Protein AF-A0A2V6WZY1-F1 (afdb_monomer)

Secondary structure (DSSP, 8-state):
---------------PPPTT---------------------------------------HHHHHHHHHHHT-SHHHHHHHHHHHHHHHHHHHHHSTTHHHHHHHHHHHHHHHHHHTS-EESSHHHHHHHHHHHHHHHHHHGGGS-TT--EE-SS-HHHHHHHTS-S-GGGSPP---SS----EE-THHHHHHHHHHHHHHHHHHHHHHHHHHH--PPPP---PPPTT---GGGGSPPPHHHHHHHHHHHHHHHHHHHHHHTT--HHHHH---TTSPPPHHHHHHHHHHHHHHHHTTTTTPPPSSHHHHHHHHHHHHHHHHHHHGGGTT-TTEEEE-TTS-EE-HHHHHHHHHHHHHHHHHHHH-

Solvent-accessible surface area (backbone atoms only — not comparable to full-atom values): 21207 Å² total; per-residue (Å²): 130,85,88,86,82,91,80,80,88,79,82,86,88,68,85,77,68,59,74,44,71,82,87,82,88,75,83,92,71,90,83,83,92,79,88,83,85,91,82,90,86,85,89,85,86,87,84,88,84,87,91,86,87,88,82,95,71,87,59,71,63,60,57,53,51,47,58,55,59,67,59,72,44,72,66,56,49,51,54,52,53,49,59,48,47,55,46,45,56,48,31,33,72,75,22,99,39,18,65,26,39,31,46,53,45,20,22,41,31,42,50,39,25,53,15,40,48,74,33,52,61,52,34,53,62,28,30,56,55,29,47,65,51,20,56,59,37,53,65,52,39,69,78,49,61,59,84,45,72,44,69,47,64,62,34,53,56,55,54,57,55,73,70,39,64,86,55,65,93,73,44,75,90,71,77,59,68,56,74,54,71,34,57,42,32,63,39,34,30,59,50,52,44,38,54,50,35,51,53,51,39,49,46,51,59,37,50,51,40,26,75,77,70,67,44,79,73,78,88,83,84,85,77,82,54,82,76,57,79,53,79,75,30,61,48,72,69,47,73,71,54,48,54,55,47,50,54,51,36,58,49,40,48,50,52,32,46,59,55,54,71,70,53,51,69,68,61,28,66,41,70,46,94,66,64,32,72,24,46,45,30,51,35,33,15,52,22,42,39,37,33,57,41,26,30,45,74,85,68,53,65,61,87,54,43,66,61,24,26,51,52,18,49,53,47,25,55,52,26,52,63,69,31,58,85,48,70,85,39,88,60,45,38,22,38,26,65,74,16,52,76,46,53,72,64,55,44,50,49,53,41,53,51,52,43,50,53,45,38,54,68,42,74,110

Structure (mmCIF, N/CA/C/O backbone):
data_AF-A0A2V6WZY1-F1
#
_entry.id   AF-A0A2V6WZY1-F1
#
loop_
_atom_site.group_PDB
_atom_site.id
_atom_site.type_symbol
_atom_site.label_atom_id
_atom_site.label_alt_id
_atom_site.label_comp_id
_atom_site.label_asym_id
_atom_site.label_entity_id
_atom_site.label_seq_id
_atom_site.pdbx_PDB_ins_code
_atom_site.Cartn_x
_atom_site.Cartn_y
_atom_site.Cartn_z
_atom_site.occupancy
_atom_site.B_iso_or_equiv
_atom_site.auth_seq_id
_atom_site.auth_comp_id
_atom_site.auth_asym_id
_atom_site.auth_atom_id
_atom_site.pdbx_PDB_model_num
ATOM 1 N N . MET A 1 1 ? 56.087 -12.551 12.173 1.00 29.19 1 MET A N 1
ATOM 2 C CA . MET A 1 1 ? 55.138 -12.937 11.103 1.00 29.19 1 MET A CA 1
ATOM 3 C C . MET A 1 1 ? 53.721 -12.865 11.667 1.00 29.19 1 MET A C 1
ATOM 5 O O . MET A 1 1 ? 53.584 -13.125 12.852 1.00 29.19 1 MET A O 1
ATOM 9 N N . SER A 1 2 ? 52.752 -12.408 10.860 1.00 27.30 2 SER A N 1
ATOM 10 C CA . SER A 1 2 ? 51.278 -12.345 11.055 1.00 27.30 2 SER A CA 1
ATOM 11 C C . SER A 1 2 ? 50.744 -12.436 12.501 1.00 27.30 2 SER A C 1
ATOM 13 O O . SER A 1 2 ? 50.722 -13.514 13.076 1.00 27.30 2 SER A O 1
ATOM 15 N N . ARG A 1 3 ? 50.357 -11.353 13.197 1.00 22.73 3 ARG A N 1
ATOM 16 C CA . ARG A 1 3 ? 49.236 -10.409 12.940 1.00 22.73 3 ARG A CA 1
ATOM 17 C C . ARG A 1 3 ? 47.893 -11.092 12.639 1.00 22.73 3 ARG A C 1
ATOM 19 O O . ARG A 1 3 ? 47.626 -11.437 11.496 1.00 22.73 3 ARG A O 1
ATOM 26 N N . CYS A 1 4 ? 47.028 -11.139 13.652 1.00 22.47 4 CYS A N 1
ATOM 27 C CA . CYS A 1 4 ? 45.575 -11.201 13.507 1.00 22.47 4 CYS A CA 1
ATOM 28 C C . CYS A 1 4 ? 45.020 -9.884 14.075 1.00 22.47 4 CYS A C 1
ATOM 30 O O . CYS A 1 4 ? 45.394 -9.504 15.184 1.00 22.47 4 CYS A O 1
ATOM 32 N N . GLY A 1 5 ? 44.224 -9.145 13.302 1.00 21.39 5 GLY A N 1
ATOM 33 C CA . GLY A 1 5 ? 43.735 -7.816 13.681 1.00 21.39 5 GLY A CA 1
ATOM 34 C C . GLY A 1 5 ? 42.215 -7.768 13.679 1.00 21.39 5 GLY A C 1
ATOM 35 O O . GLY A 1 5 ? 41.605 -8.011 12.643 1.00 21.39 5 GLY A O 1
ATOM 36 N N . CYS A 1 6 ? 41.617 -7.427 14.819 1.00 20.83 6 CYS A N 1
ATOM 37 C CA . CYS A 1 6 ? 40.183 -7.180 14.919 1.00 20.83 6 CYS A CA 1
ATOM 38 C C . CYS A 1 6 ? 39.894 -5.691 14.690 1.00 20.83 6 CYS A C 1
ATOM 40 O O . CYS A 1 6 ? 40.289 -4.838 15.482 1.00 20.83 6 CYS A O 1
ATOM 42 N N . ILE A 1 7 ? 39.178 -5.412 13.606 1.00 22.61 7 ILE A N 1
ATOM 43 C CA . ILE A 1 7 ? 38.466 -4.165 13.302 1.00 22.61 7 ILE A CA 1
ATOM 44 C C . ILE A 1 7 ? 36.985 -4.597 13.307 1.00 22.61 7 ILE A C 1
ATOM 46 O O . ILE A 1 7 ? 36.684 -5.660 12.777 1.00 22.61 7 ILE A O 1
ATOM 50 N N . GLY A 1 8 ? 36.009 -3.934 13.923 1.00 19.59 8 GLY A N 1
ATOM 51 C CA . GLY A 1 8 ? 35.921 -2.548 14.370 1.00 19.59 8 GLY A CA 1
ATOM 52 C C . GLY A 1 8 ? 34.727 -1.903 13.657 1.00 19.59 8 GLY A C 1
ATOM 53 O O . GLY A 1 8 ? 34.760 -1.810 12.435 1.00 19.59 8 GLY A O 1
ATOM 54 N N . SER A 1 9 ? 33.719 -1.444 14.417 1.00 21.39 9 SER A N 1
ATOM 55 C CA . SER A 1 9 ? 32.509 -0.729 13.935 1.00 21.39 9 SER A CA 1
ATOM 56 C C . SER A 1 9 ? 31.468 -1.589 13.176 1.00 21.39 9 SER A C 1
ATOM 58 O O . SER A 1 9 ? 31.828 -2.490 12.434 1.00 21.39 9 SER A O 1
ATOM 60 N N . ALA A 1 10 ? 30.149 -1.369 13.283 1.00 21.69 10 ALA A N 1
ATOM 61 C CA . ALA A 1 10 ? 29.362 -0.549 14.217 1.00 21.69 10 ALA A CA 1
ATOM 62 C C . ALA A 1 10 ? 27.925 -1.110 14.343 1.00 21.69 10 ALA A C 1
ATOM 64 O O . ALA A 1 10 ? 27.403 -1.705 13.401 1.00 21.69 10 ALA A O 1
ATOM 65 N N . CYS A 1 11 ? 27.263 -0.883 15.482 1.00 21.19 11 CYS A N 1
ATOM 66 C CA . CYS A 1 11 ? 25.842 -1.202 15.655 1.00 21.19 11 CYS A CA 1
ATOM 67 C C . CYS A 1 11 ? 24.952 -0.220 14.867 1.00 21.19 11 CYS A C 1
ATOM 69 O O . CYS A 1 11 ? 25.184 0.988 14.953 1.00 21.19 11 CYS A O 1
ATOM 71 N N . PRO A 1 12 ? 23.876 -0.674 14.196 1.00 24.72 12 PRO A N 1
ATOM 72 C CA . PRO A 1 12 ? 22.867 0.219 13.642 1.00 24.72 12 PRO A CA 1
ATOM 73 C C . PRO A 1 12 ? 21.899 0.674 14.746 1.00 24.72 12 PRO A C 1
ATOM 75 O O . PRO A 1 12 ? 20.774 0.188 14.854 1.00 24.72 12 PRO A O 1
ATOM 78 N N . SER A 1 13 ? 22.318 1.643 15.564 1.00 26.78 13 SER A N 1
ATOM 79 C CA . SER A 1 13 ? 21.403 2.417 16.411 1.00 26.78 13 SER A CA 1
ATOM 80 C C . SER A 1 13 ? 20.608 3.399 15.540 1.00 26.78 13 SER A C 1
ATOM 82 O O . SER A 1 13 ? 20.908 4.592 15.488 1.00 26.78 13 SER A O 1
ATOM 84 N N . GLY A 1 14 ? 19.632 2.877 14.798 1.00 23.98 14 GLY A N 1
ATOM 85 C CA . GLY A 1 14 ? 18.715 3.657 13.972 1.00 23.98 14 GLY A CA 1
ATOM 86 C C . GLY A 1 14 ? 17.351 3.763 14.639 1.00 23.98 14 GLY A C 1
ATOM 87 O O . GLY A 1 14 ? 16.580 2.805 14.613 1.00 23.98 14 GLY A O 1
ATOM 88 N N . SER A 1 15 ? 17.038 4.928 15.204 1.00 26.89 15 SER A N 1
ATOM 89 C CA . SER A 1 15 ? 15.675 5.270 15.607 1.00 26.89 15 SER A CA 1
ATOM 90 C C . SER A 1 15 ? 14.755 5.188 14.386 1.00 26.89 15 SER A C 1
ATOM 92 O O . SER A 1 15 ? 14.890 5.956 13.432 1.00 26.89 15 SER A O 1
ATOM 94 N N . ARG A 1 16 ? 13.830 4.222 14.402 1.00 37.34 16 ARG A N 1
ATOM 95 C CA . ARG A 1 16 ? 12.805 4.072 13.365 1.00 37.34 16 ARG A CA 1
ATOM 96 C C . ARG A 1 16 ? 11.862 5.277 13.454 1.00 37.34 16 ARG A C 1
ATOM 98 O O . ARG A 1 16 ? 11.320 5.510 14.534 1.00 37.34 16 ARG A O 1
ATOM 105 N N . PRO A 1 17 ? 11.664 6.054 12.378 1.00 31.73 17 PRO A N 1
ATOM 106 C CA . PRO A 1 17 ? 10.710 7.147 12.417 1.00 31.73 17 PRO A CA 1
ATOM 107 C C . PRO A 1 17 ? 9.286 6.595 12.515 1.00 31.73 17 PRO A C 1
ATOM 109 O O . PRO A 1 17 ? 8.920 5.702 11.752 1.00 31.73 17 PRO A O 1
ATOM 112 N N . TRP A 1 18 ? 8.452 7.225 13.343 1.00 42.69 18 TRP A N 1
ATOM 113 C CA . TRP A 1 18 ? 7.091 7.493 12.881 1.00 42.69 18 TRP A CA 1
ATOM 114 C C . TRP A 1 18 ? 7.196 8.297 11.582 1.00 42.69 18 TRP A C 1
ATOM 116 O O . TRP A 1 18 ? 8.121 9.099 11.430 1.00 42.69 18 TRP A O 1
ATOM 126 N N . CYS A 1 19 ? 6.256 8.123 10.658 1.00 35.94 19 CYS A N 1
ATOM 127 C CA . CYS A 1 19 ? 6.044 9.108 9.600 1.00 35.94 19 CYS A CA 1
ATOM 128 C C . CYS A 1 19 ? 5.249 10.280 10.219 1.00 35.94 19 CYS A C 1
ATOM 130 O O . CYS A 1 19 ? 4.029 10.200 10.274 1.00 35.94 19 CYS A O 1
ATOM 132 N N . SER A 1 20 ? 5.834 11.350 10.767 1.00 29.17 20 SER A N 1
ATOM 133 C CA . SER A 1 20 ? 7.231 11.818 10.798 1.00 29.17 20 SER A CA 1
ATOM 134 C C . SER A 1 20 ? 7.727 12.080 12.229 1.00 29.17 20 SER A C 1
ATOM 136 O O . SER A 1 20 ? 6.945 12.540 13.049 1.00 29.17 20 SER A O 1
ATOM 138 N N . PHE A 1 21 ? 9.033 11.960 12.511 1.00 28.34 21 PHE A N 1
ATOM 139 C CA . PHE A 1 21 ? 9.620 12.612 13.695 1.00 28.34 21 PHE A CA 1
ATOM 140 C C . PHE A 1 21 ? 10.963 13.291 13.393 1.00 28.34 21 PHE A C 1
ATOM 142 O O . PHE A 1 21 ? 11.942 12.648 13.008 1.00 28.34 21 PHE A O 1
ATOM 149 N N . ARG A 1 22 ? 11.027 14.611 13.610 1.00 26.27 22 ARG A N 1
ATOM 150 C CA . ARG A 1 22 ? 12.275 15.380 13.738 1.00 26.27 22 ARG A CA 1
ATOM 151 C C . ARG A 1 22 ? 12.343 15.929 15.157 1.00 26.27 22 ARG A C 1
ATOM 153 O O . ARG A 1 22 ? 11.555 16.805 15.494 1.00 26.27 22 ARG A O 1
ATOM 160 N N . SER A 1 23 ? 13.335 15.513 15.945 1.00 25.09 23 SER A N 1
ATOM 161 C CA . SER A 1 23 ? 13.726 16.300 17.115 1.00 25.09 23 SER A CA 1
ATOM 162 C C . SER A 1 23 ? 14.763 17.348 16.701 1.00 25.09 23 SER A C 1
ATOM 164 O O . SER A 1 23 ? 15.794 17.042 16.099 1.00 25.09 23 SER A O 1
ATOM 166 N N . SER A 1 24 ? 14.485 18.612 17.006 1.00 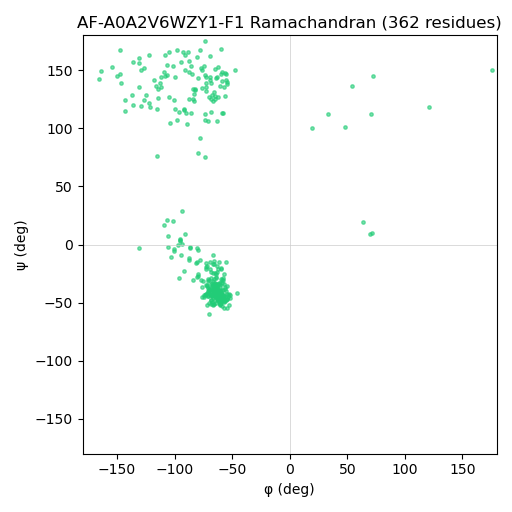27.64 24 SER A N 1
ATOM 167 C CA . SER A 1 24 ? 15.491 19.672 17.054 1.00 27.64 24 SER A CA 1
ATOM 168 C C . SER A 1 24 ? 15.900 19.839 18.513 1.00 27.64 24 SER A C 1
ATOM 170 O O . SER A 1 24 ? 15.107 20.295 19.334 1.00 27.64 24 SER A O 1
ATOM 172 N N . GLY A 1 25 ? 17.107 19.389 18.851 1.00 23.44 25 GLY A N 1
ATOM 173 C CA . GLY A 1 25 ? 17.531 19.258 20.242 1.00 23.44 25 GLY A CA 1
ATOM 174 C C . GLY A 1 25 ? 17.738 20.591 20.962 1.00 23.44 25 GLY A C 1
ATOM 175 O O . GLY A 1 25 ? 18.337 21.523 20.423 1.00 23.44 25 GLY A O 1
ATOM 176 N N . HIS A 1 26 ? 17.342 20.635 22.232 1.00 24.84 26 HIS A N 1
ATOM 177 C CA . HIS A 1 26 ? 17.866 21.576 23.218 1.00 24.84 26 HIS A CA 1
ATOM 178 C C . HIS A 1 26 ? 18.391 20.794 24.423 1.00 24.84 26 HIS A C 1
ATOM 180 O O . HIS A 1 26 ? 17.716 19.922 24.965 1.00 24.84 26 HIS A O 1
ATOM 186 N N . HIS A 1 27 ? 19.633 21.082 24.814 1.00 26.12 27 HIS A N 1
ATOM 187 C CA . HIS A 1 27 ? 20.273 20.427 25.949 1.00 26.12 27 HIS A CA 1
ATOM 188 C C . HIS A 1 27 ? 19.571 20.791 27.258 1.00 26.12 27 HIS A C 1
ATOM 190 O O . HIS A 1 27 ? 19.436 21.970 27.586 1.00 26.12 27 HIS A O 1
ATOM 196 N N . HIS A 1 28 ? 19.249 19.781 28.067 1.00 22.56 28 HIS A N 1
ATOM 197 C CA . HIS A 1 28 ? 18.947 19.993 29.476 1.00 22.56 28 HIS A CA 1
ATOM 198 C C . HIS A 1 28 ? 20.148 20.648 30.178 1.00 22.56 28 HIS A C 1
ATOM 200 O O . HIS A 1 28 ? 21.189 20.022 30.382 1.00 22.56 28 HIS A O 1
ATOM 206 N N . ARG A 1 29 ? 19.976 21.895 30.618 1.00 25.25 29 ARG A N 1
ATOM 207 C CA . ARG A 1 29 ? 20.628 22.406 31.829 1.00 25.25 29 ARG A CA 1
ATOM 208 C C . ARG A 1 29 ? 19.540 22.629 32.871 1.00 25.25 29 ARG A C 1
ATOM 210 O O . ARG A 1 29 ? 18.454 23.091 32.536 1.00 25.25 29 ARG A O 1
ATOM 217 N N . GLY A 1 30 ? 19.818 22.207 34.102 1.00 23.44 30 GLY A N 1
ATOM 218 C CA . GLY A 1 30 ? 18.819 22.140 35.164 1.00 23.44 30 GLY A CA 1
ATOM 219 C C . GLY A 1 30 ? 18.238 23.503 35.531 1.00 23.44 30 GLY A C 1
ATOM 220 O O . GLY A 1 30 ? 18.906 24.531 35.410 1.00 23.44 30 GLY A O 1
ATOM 221 N N . TRP A 1 31 ? 17.001 23.487 36.023 1.00 20.55 31 TRP A N 1
ATOM 222 C CA . TRP A 1 31 ? 16.327 24.666 36.547 1.00 20.55 31 TRP A CA 1
ATOM 223 C C . TRP A 1 31 ? 15.761 24.360 37.933 1.00 20.55 31 TRP A C 1
ATOM 225 O O . TRP A 1 31 ? 14.924 23.474 38.092 1.00 20.55 31 TRP A O 1
ATOM 235 N N . THR A 1 32 ? 16.231 25.099 38.932 1.00 23.41 32 THR A N 1
ATOM 236 C CA . THR A 1 32 ? 15.562 25.267 40.226 1.00 23.41 32 THR A CA 1
ATOM 237 C C . THR A 1 32 ? 15.026 26.701 40.306 1.00 23.41 32 THR A C 1
ATOM 239 O O . THR A 1 32 ? 15.572 27.598 39.659 1.00 23.41 32 THR A O 1
ATOM 242 N N . PRO A 1 33 ? 13.907 26.934 41.011 1.00 29.64 33 PRO A N 1
ATOM 243 C CA . PRO A 1 33 ? 13.048 28.073 40.713 1.00 29.64 33 PRO A CA 1
ATOM 244 C C . PRO A 1 33 ? 13.455 29.352 41.449 1.00 29.64 33 PRO A C 1
ATOM 246 O O . PRO A 1 33 ? 13.848 29.322 42.617 1.00 29.64 33 PRO A O 1
ATOM 249 N N . ARG A 1 34 ? 13.210 30.504 40.815 1.00 23.94 34 ARG A N 1
ATOM 250 C CA . ARG A 1 34 ? 12.984 31.761 41.538 1.00 23.94 34 ARG A CA 1
ATOM 251 C C . ARG A 1 34 ? 11.989 32.652 40.798 1.00 23.94 34 ARG A C 1
ATOM 253 O O . ARG A 1 34 ? 12.005 32.726 39.574 1.00 23.94 34 ARG A O 1
ATOM 260 N N . ALA A 1 35 ? 11.105 33.287 41.559 1.00 25.16 35 ALA A N 1
ATOM 261 C CA . ALA A 1 35 ? 10.119 34.235 41.053 1.00 25.16 35 ALA A CA 1
ATOM 262 C C . ALA A 1 35 ? 10.771 35.583 40.695 1.00 25.16 35 ALA A C 1
ATOM 264 O O . ALA A 1 35 ? 11.759 35.946 41.328 1.00 25.16 35 ALA A O 1
ATOM 265 N N . GLU A 1 36 ? 10.184 36.340 39.757 1.00 24.80 36 GLU A N 1
ATOM 266 C CA . GLU A 1 36 ? 9.499 37.611 40.080 1.00 24.80 36 GLU A CA 1
ATOM 267 C C . GLU A 1 36 ? 8.978 38.403 38.862 1.00 24.80 36 GLU A C 1
ATOM 269 O O . GLU A 1 36 ? 9.588 38.469 37.800 1.00 24.80 36 GLU A O 1
ATOM 274 N N . SER A 1 37 ? 7.894 39.142 39.122 1.00 25.70 37 SER A N 1
ATOM 275 C CA . SER A 1 37 ? 7.430 40.354 38.426 1.00 25.70 37 SER A CA 1
ATOM 276 C C . SER A 1 37 ? 6.851 40.253 36.999 1.00 25.70 37 SER A C 1
ATOM 278 O O . SER A 1 37 ? 7.527 40.072 35.992 1.00 25.70 37 SER A O 1
ATOM 280 N N . ILE A 1 38 ? 5.549 40.536 36.924 1.00 26.31 38 ILE A N 1
ATOM 281 C CA . ILE A 1 38 ? 4.820 40.906 35.707 1.00 26.31 38 ILE A CA 1
ATOM 282 C C . ILE A 1 38 ? 5.027 42.407 35.449 1.00 26.31 38 ILE A C 1
ATOM 284 O O . ILE A 1 38 ? 4.787 43.217 36.346 1.00 26.31 38 ILE A O 1
ATOM 288 N N . ARG A 1 39 ? 5.362 42.806 34.213 1.00 27.55 39 ARG A N 1
ATOM 289 C CA . ARG A 1 39 ? 5.100 44.170 33.710 1.00 27.55 39 ARG A CA 1
ATOM 290 C C . ARG A 1 39 ? 4.565 44.143 32.279 1.00 27.55 39 ARG A C 1
ATOM 292 O O . ARG A 1 39 ? 5.141 43.526 31.392 1.00 27.55 39 ARG A O 1
ATOM 299 N N . GLN A 1 40 ? 3.449 44.838 32.088 1.00 27.92 40 GLN A N 1
ATOM 300 C CA . GLN A 1 40 ? 2.708 44.972 30.832 1.00 27.92 40 GLN A CA 1
ATOM 301 C C . GLN A 1 40 ? 3.392 45.960 29.872 1.00 27.92 40 GLN A C 1
ATOM 303 O O . GLN A 1 40 ? 3.953 46.954 30.335 1.00 27.92 40 GLN A O 1
ATOM 308 N N . ARG A 1 41 ? 3.224 45.780 28.552 1.00 27.77 41 ARG A N 1
ATOM 309 C CA . ARG A 1 41 ? 3.242 46.869 27.549 1.00 27.77 41 ARG A CA 1
ATOM 310 C C . ARG A 1 41 ? 2.288 46.563 26.384 1.00 27.77 41 ARG A C 1
ATOM 312 O O . ARG A 1 41 ? 2.072 45.407 26.044 1.00 27.77 41 ARG A O 1
ATOM 319 N N . ALA A 1 42 ? 1.701 47.623 25.830 1.00 27.97 42 ALA A N 1
ATOM 320 C CA . ALA A 1 42 ? 0.617 47.611 24.840 1.00 27.97 42 ALA A CA 1
ATOM 321 C C . ALA A 1 42 ? 1.136 47.777 23.382 1.00 27.97 42 ALA A C 1
ATOM 323 O O . ALA A 1 42 ? 2.305 48.131 23.206 1.00 27.97 42 ALA A O 1
ATOM 324 N N . PRO A 1 43 ? 0.313 47.527 22.338 1.00 28.53 43 PRO A N 1
ATOM 325 C CA . PRO A 1 43 ? 0.782 47.403 20.953 1.00 28.53 43 PRO A CA 1
ATOM 326 C C . PRO A 1 43 ? 0.852 48.734 20.181 1.00 28.53 43 PRO A C 1
ATOM 328 O O . PRO A 1 43 ? 0.145 49.694 20.489 1.00 28.53 43 PRO A O 1
ATOM 331 N N . ALA A 1 44 ? 1.665 48.762 19.119 1.00 27.52 44 ALA A N 1
ATOM 332 C CA . ALA A 1 44 ? 1.798 49.892 18.196 1.00 27.52 44 ALA A CA 1
ATOM 333 C C . ALA A 1 44 ? 1.125 49.617 16.834 1.00 27.52 44 ALA A C 1
ATOM 335 O O . ALA A 1 44 ? 1.110 48.490 16.345 1.00 27.52 44 ALA A O 1
ATOM 336 N N . ARG A 1 45 ? 0.563 50.671 16.228 1.00 26.66 45 ARG A N 1
ATOM 337 C CA . ARG A 1 45 ? -0.176 50.641 14.951 1.00 26.66 45 ARG A CA 1
ATOM 338 C C . ARG A 1 45 ? 0.751 50.528 13.734 1.00 26.66 45 ARG A C 1
ATOM 340 O O . ARG A 1 45 ? 1.813 51.142 13.720 1.00 26.66 45 ARG A O 1
ATOM 347 N N . VAL A 1 46 ? 0.263 49.897 12.666 1.00 26.50 46 VAL A N 1
ATOM 348 C CA . VAL A 1 46 ? 0.846 49.966 11.312 1.00 26.50 46 VAL A CA 1
ATOM 349 C C . VAL A 1 46 ? 0.065 50.981 10.459 1.00 26.50 46 VAL A C 1
ATOM 351 O O . VAL A 1 46 ? -1.150 51.116 10.607 1.00 26.50 46 VAL A O 1
ATOM 354 N N . ARG A 1 47 ? 0.763 51.711 9.579 1.00 25.62 47 ARG A N 1
ATOM 355 C CA . ARG A 1 47 ? 0.205 52.592 8.533 1.00 25.62 47 ARG A CA 1
ATOM 356 C C . ARG A 1 47 ? 0.639 52.081 7.154 1.00 25.62 47 ARG A C 1
ATOM 358 O O . ARG A 1 47 ? 1.798 51.713 6.997 1.00 25.62 47 ARG A O 1
ATOM 365 N N . SER A 1 48 ? -0.251 52.144 6.165 1.00 26.58 48 SER A N 1
ATOM 366 C CA . SER A 1 48 ? 0.064 51.955 4.734 1.00 26.58 48 SER A CA 1
ATOM 367 C C . SER A 1 48 ? 0.410 53.286 4.047 1.00 26.58 48 SER A C 1
ATOM 369 O O . SER A 1 48 ? 0.047 54.346 4.568 1.00 26.58 48 SER A O 1
ATOM 371 N N . PRO A 1 49 ? 1.046 53.240 2.859 1.00 31.03 49 PRO A N 1
ATOM 372 C CA . PRO A 1 49 ? 0.539 54.038 1.731 1.00 31.03 49 PRO A CA 1
ATOM 373 C C . PRO A 1 49 ? 0.651 53.381 0.327 1.00 31.03 49 PRO A C 1
ATOM 375 O O . PRO A 1 49 ? 1.726 53.013 -0.124 1.00 31.03 49 PRO A O 1
ATOM 378 N N . VAL A 1 50 ? -0.499 53.283 -0.353 1.00 27.33 50 VAL A N 1
ATOM 379 C CA . VAL A 1 50 ? -0.838 53.760 -1.725 1.00 27.33 50 VAL A CA 1
ATOM 380 C C . VAL A 1 50 ? 0.224 53.791 -2.867 1.00 27.33 50 VAL A C 1
ATOM 382 O O . VAL A 1 50 ? 1.071 54.674 -2.901 1.00 27.33 50 VAL A O 1
ATOM 385 N N . TYR A 1 51 ? -0.008 52.912 -3.864 1.00 28.52 51 TYR A N 1
ATOM 386 C CA . TYR A 1 51 ? 0.027 53.028 -5.354 1.00 28.52 51 TYR A CA 1
ATOM 387 C C . TYR A 1 51 ? 1.226 53.557 -6.193 1.00 28.52 51 TYR A C 1
ATOM 389 O O . TYR A 1 51 ? 1.740 54.653 -5.993 1.00 28.52 51 TYR A O 1
ATOM 397 N N . GLY A 1 52 ? 1.494 52.825 -7.294 1.00 22.80 52 GLY A N 1
ATOM 398 C CA . GLY A 1 52 ? 2.256 53.213 -8.500 1.00 22.80 52 GLY A CA 1
ATOM 399 C C . GLY A 1 52 ? 1.992 52.236 -9.674 1.00 22.80 52 GLY A C 1
ATOM 400 O O . GLY A 1 52 ? 1.672 51.078 -9.426 1.00 22.80 52 GLY A O 1
ATOM 401 N N . VAL A 1 53 ? 2.046 52.704 -10.932 1.00 27.33 53 VAL A N 1
ATOM 402 C CA . VAL A 1 53 ? 1.421 52.090 -12.143 1.00 27.33 53 VAL A CA 1
ATOM 403 C C . VAL A 1 53 ? 2.277 52.431 -13.393 1.00 27.33 53 VAL A C 1
ATOM 405 O O . VAL A 1 53 ? 2.816 53.534 -13.413 1.00 27.33 53 VAL A O 1
ATOM 408 N N . CYS A 1 54 ? 2.482 51.625 -14.457 1.00 24.59 54 CYS A N 1
ATOM 409 C CA . CYS A 1 54 ? 2.003 50.284 -14.877 1.00 24.59 54 CYS A CA 1
ATOM 410 C C . CYS A 1 54 ? 3.093 49.521 -15.685 1.00 24.59 54 CYS A C 1
ATOM 412 O O . CYS A 1 54 ? 4.016 50.174 -16.170 1.00 24.59 54 CYS A O 1
ATOM 414 N N . ALA A 1 55 ? 2.933 48.207 -15.932 1.00 24.67 55 ALA A N 1
ATOM 415 C CA . ALA A 1 55 ? 3.547 47.473 -17.062 1.00 24.67 55 ALA A CA 1
ATOM 416 C C . ALA A 1 55 ? 2.900 46.083 -17.281 1.00 24.67 55 ALA A C 1
ATOM 418 O O . ALA A 1 55 ? 2.588 45.393 -16.310 1.00 24.67 55 ALA A O 1
ATOM 419 N N . ASP A 1 56 ? 2.740 45.670 -18.542 1.00 36.22 56 ASP A N 1
ATOM 420 C CA . ASP A 1 56 ? 2.069 44.426 -18.944 1.00 36.22 56 ASP A CA 1
ATOM 421 C C . ASP A 1 56 ? 2.753 43.155 -18.421 1.00 36.22 56 ASP A C 1
ATOM 423 O O . ASP A 1 56 ? 3.928 42.911 -18.690 1.00 36.22 56 ASP A O 1
ATOM 427 N N . ASN A 1 57 ? 1.984 42.296 -17.750 1.00 30.36 57 ASN A N 1
ATOM 428 C CA . ASN A 1 57 ? 2.292 40.878 -17.575 1.00 30.36 57 ASN A CA 1
ATOM 429 C C . ASN A 1 57 ? 0.974 40.099 -17.651 1.00 30.36 57 ASN A C 1
ATOM 431 O O . ASN A 1 57 ? 0.120 40.259 -16.781 1.00 30.36 57 ASN A O 1
ATOM 435 N N . ALA A 1 58 ? 0.806 39.257 -18.674 1.00 34.22 58 ALA A N 1
ATOM 436 C CA . ALA A 1 58 ? -0.212 38.210 -18.626 1.00 34.22 58 ALA A CA 1
ATOM 437 C C . ALA A 1 58 ? 0.174 37.238 -17.501 1.00 34.22 58 ALA A C 1
ATOM 439 O O . ALA A 1 58 ? 1.330 36.813 -17.423 1.00 34.22 58 ALA A O 1
ATOM 440 N N . GLU A 1 59 ? -0.751 36.953 -16.584 1.00 34.75 59 GLU A N 1
ATOM 441 C CA . GLU A 1 59 ? -0.393 36.277 -15.338 1.00 34.75 59 GLU A CA 1
ATOM 442 C C . GLU A 1 59 ? 0.013 34.808 -15.553 1.00 34.75 59 GLU A C 1
ATOM 444 O O . GLU A 1 59 ? -0.613 34.100 -16.348 1.00 34.75 59 GLU A O 1
ATOM 449 N N . PRO A 1 60 ? 0.988 34.284 -14.780 1.00 41.47 60 PRO A N 1
ATOM 450 C CA . PRO A 1 60 ? 1.347 32.863 -14.826 1.00 41.47 60 PRO A CA 1
ATOM 451 C C . PRO A 1 60 ? 0.169 31.936 -14.467 1.00 41.47 60 PRO A C 1
ATOM 453 O O . PRO A 1 60 ? 0.167 30.767 -14.852 1.00 41.47 60 PRO A O 1
ATOM 456 N N . MET A 1 61 ? -0.854 32.465 -13.786 1.00 36.12 61 MET A N 1
ATOM 457 C CA . MET A 1 61 ? -2.052 31.734 -13.382 1.00 36.12 61 MET A CA 1
ATOM 458 C C . MET A 1 61 ? -2.900 31.249 -14.572 1.00 36.12 61 MET A C 1
ATOM 460 O O . MET A 1 61 ? -3.464 30.160 -14.496 1.00 36.12 61 MET A O 1
ATOM 464 N N . GLU A 1 62 ? -2.965 31.983 -15.692 1.00 34.56 62 GLU A N 1
ATOM 465 C CA . GLU A 1 62 ? -3.719 31.522 -16.874 1.00 34.56 62 GLU A CA 1
ATOM 466 C C . GLU A 1 62 ? -3.016 30.362 -17.590 1.00 34.56 62 GLU A C 1
ATOM 468 O O . GLU A 1 62 ? -3.678 29.438 -18.060 1.00 34.56 62 GLU A O 1
ATOM 473 N N . VAL A 1 63 ? -1.678 30.352 -17.615 1.00 43.59 63 VAL A N 1
ATOM 474 C CA . VAL A 1 63 ? -0.890 29.256 -18.205 1.00 43.59 63 VAL A CA 1
ATOM 475 C C . VAL A 1 63 ? -0.973 27.997 -17.337 1.00 43.59 63 VAL A C 1
ATOM 477 O O . VAL A 1 63 ? -1.151 26.900 -17.865 1.00 43.59 63 VAL A O 1
ATOM 480 N N . GLU A 1 64 ? -0.916 28.139 -16.011 1.00 37.50 64 GLU A N 1
ATOM 481 C CA . GLU A 1 64 ? -1.089 27.023 -15.073 1.00 37.50 64 GLU A CA 1
ATOM 482 C C . GLU A 1 64 ? -2.521 26.454 -15.114 1.00 37.50 64 GLU A C 1
ATOM 484 O O . GLU A 1 64 ? -2.717 25.236 -15.116 1.00 37.50 64 GLU A O 1
ATOM 489 N N . MET A 1 65 ? -3.536 27.317 -15.231 1.00 34.97 65 MET A N 1
ATOM 490 C CA . MET A 1 65 ? -4.935 26.898 -15.354 1.00 34.97 65 MET A CA 1
ATOM 491 C C . MET A 1 65 ? -5.241 26.267 -16.723 1.00 34.97 65 MET A C 1
ATOM 493 O O . MET A 1 65 ? -5.984 25.286 -16.788 1.00 34.97 65 MET A O 1
ATOM 497 N N . ALA A 1 66 ? -4.631 26.753 -17.809 1.00 34.81 66 ALA A N 1
ATOM 498 C CA . ALA A 1 66 ? -4.703 26.122 -19.126 1.00 34.81 66 ALA A CA 1
ATOM 499 C C . ALA A 1 66 ? -4.005 24.751 -19.140 1.00 34.81 66 ALA A C 1
ATOM 501 O O . ALA A 1 66 ? -4.585 23.783 -19.627 1.00 34.81 66 ALA A O 1
ATOM 502 N N . ALA A 1 67 ? -2.819 24.626 -18.531 1.00 38.69 67 ALA A N 1
ATOM 503 C CA . ALA A 1 67 ? -2.128 23.344 -18.376 1.00 38.69 67 ALA A CA 1
ATOM 504 C C . ALA A 1 67 ? -2.954 22.331 -17.559 1.00 38.69 67 ALA A C 1
ATOM 506 O O . ALA A 1 67 ? -3.033 21.161 -17.932 1.00 38.69 67 ALA A O 1
ATOM 507 N N . ARG A 1 68 ? -3.643 22.783 -16.499 1.00 39.75 68 ARG A N 1
ATOM 508 C CA . ARG A 1 68 ? -4.615 21.964 -15.751 1.00 39.75 68 ARG A CA 1
ATOM 509 C C . ARG A 1 68 ? -5.850 21.590 -16.575 1.00 39.75 68 ARG A C 1
ATOM 511 O O . ARG A 1 68 ? -6.343 20.479 -16.444 1.00 39.75 68 ARG A O 1
ATOM 518 N N . THR A 1 69 ? -6.336 22.479 -17.439 1.00 41.16 69 THR A N 1
ATOM 519 C CA . THR A 1 69 ? -7.553 22.252 -18.241 1.00 41.16 69 THR A CA 1
ATOM 520 C C . THR A 1 69 ? -7.310 21.314 -19.430 1.00 41.16 69 THR A C 1
ATOM 522 O O . THR A 1 69 ? -8.203 20.557 -19.802 1.00 41.16 69 THR A O 1
ATOM 525 N N . ILE A 1 70 ? -6.098 21.307 -19.997 1.00 44.72 70 ILE A N 1
ATOM 526 C CA . ILE A 1 70 ? -5.695 20.378 -21.069 1.00 44.72 70 ILE A CA 1
ATOM 527 C C . ILE A 1 70 ? -5.634 18.920 -20.566 1.00 44.72 70 ILE A C 1
ATOM 529 O O . ILE A 1 70 ? -5.836 17.998 -21.349 1.00 44.72 70 ILE A O 1
ATOM 533 N N . LEU A 1 71 ? -5.432 18.704 -19.262 1.00 50.25 71 LEU A N 1
ATOM 534 C CA . LEU A 1 71 ? -5.346 17.389 -18.615 1.00 50.25 71 LEU A CA 1
ATOM 535 C C . LEU A 1 71 ? -6.689 16.887 -18.044 1.00 50.25 71 LEU A C 1
ATOM 537 O O . LEU A 1 71 ? -6.685 16.147 -17.067 1.00 50.25 71 LEU A O 1
ATOM 541 N N . ASN A 1 72 ? -7.838 17.266 -18.612 1.00 55.97 72 ASN A N 1
ATOM 542 C CA . ASN A 1 72 ? -9.156 16.876 -18.076 1.00 55.97 72 ASN A CA 1
ATOM 543 C C . ASN A 1 72 ? -9.905 15.798 -18.886 1.00 55.97 72 ASN A C 1
ATOM 545 O O . ASN A 1 72 ? -11.053 15.495 -18.563 1.00 55.97 72 ASN A O 1
ATOM 549 N N . SER A 1 73 ? -9.294 15.185 -19.909 1.00 64.81 73 SER A N 1
ATOM 550 C CA . SER A 1 73 ? -9.880 14.016 -20.586 1.00 64.81 73 SER A CA 1
ATOM 551 C C . SER A 1 73 ? -9.062 12.747 -20.332 1.00 64.81 73 SER A C 1
ATOM 553 O O . SER A 1 73 ? -7.832 12.756 -20.381 1.00 64.81 73 SER A O 1
ATOM 555 N N . THR A 1 74 ? -9.746 11.622 -20.110 1.00 63.41 74 THR A N 1
ATOM 556 C CA . THR A 1 74 ? -9.088 10.313 -19.946 1.00 63.41 74 THR A CA 1
ATOM 557 C C . THR A 1 74 ? -8.251 9.937 -21.170 1.00 63.41 74 THR A C 1
ATOM 559 O O . THR A 1 74 ? -7.220 9.289 -21.030 1.00 63.41 74 THR A O 1
ATOM 562 N N . ASP A 1 75 ? -8.655 10.392 -22.355 1.00 70.06 75 ASP A N 1
ATOM 563 C CA . ASP A 1 75 ? -7.952 10.114 -23.606 1.00 70.06 75 ASP A CA 1
ATOM 564 C C . ASP A 1 75 ? -6.581 10.827 -23.615 1.00 70.06 75 ASP A C 1
ATOM 566 O O . ASP A 1 75 ? -5.559 10.182 -23.840 1.00 70.06 75 ASP A O 1
ATOM 570 N N . THR A 1 76 ? -6.517 12.102 -23.190 1.00 82.94 76 THR A N 1
ATOM 571 C CA . THR A 1 76 ? -5.236 12.826 -23.017 1.00 82.94 76 THR A CA 1
ATOM 572 C C . THR A 1 76 ? -4.326 12.225 -21.938 1.00 82.94 76 THR A C 1
ATOM 574 O O . THR A 1 76 ? -3.102 12.319 -22.037 1.00 82.94 76 THR A O 1
ATOM 577 N N . TRP A 1 77 ? -4.887 11.569 -20.915 1.00 86.38 77 TRP A N 1
ATOM 578 C CA . TRP A 1 77 ? -4.098 10.848 -19.907 1.00 86.38 77 TRP A CA 1
ATOM 579 C C . TRP A 1 77 ? -3.460 9.579 -20.459 1.00 86.38 77 TRP A C 1
ATOM 581 O O . TRP A 1 77 ? -2.287 9.314 -20.192 1.00 86.38 77 TRP A O 1
ATOM 591 N N . MET A 1 78 ? -4.231 8.799 -21.218 1.00 88.50 78 MET A N 1
ATOM 592 C CA . MET A 1 78 ? -3.754 7.567 -21.842 1.00 88.50 78 MET A CA 1
ATOM 593 C C . MET A 1 78 ? -2.636 7.873 -22.843 1.00 88.50 78 MET A C 1
ATOM 595 O O . MET A 1 78 ? -1.565 7.279 -22.746 1.00 88.50 78 MET A O 1
ATOM 599 N N . GLU A 1 79 ? -2.817 8.878 -23.704 1.00 92.94 79 GLU A N 1
ATOM 600 C CA . GLU A 1 79 ? -1.777 9.357 -24.627 1.00 92.94 79 GLU A CA 1
ATOM 601 C C . GLU A 1 79 ? -0.487 9.772 -23.892 1.00 92.94 79 GLU A C 1
ATOM 603 O O . GLU A 1 79 ? 0.615 9.375 -24.280 1.00 92.94 79 GLU A O 1
ATOM 608 N N . ALA A 1 80 ? -0.596 10.525 -22.790 1.00 94.56 80 ALA A N 1
ATOM 609 C CA . ALA A 1 80 ? 0.566 10.936 -22.000 1.00 94.56 80 ALA A CA 1
ATOM 610 C C . ALA A 1 80 ? 1.299 9.740 -21.358 1.00 94.56 80 ALA A C 1
ATOM 612 O O . ALA A 1 80 ? 2.535 9.689 -21.364 1.00 94.56 80 ALA A O 1
ATOM 613 N N . LEU A 1 81 ? 0.555 8.760 -20.833 1.00 96.44 81 LEU A N 1
ATOM 614 C CA . LEU A 1 81 ? 1.110 7.533 -20.255 1.00 96.44 81 LEU A CA 1
ATOM 615 C C . LEU A 1 81 ? 1.758 6.624 -21.307 1.00 96.44 81 LEU A C 1
ATOM 617 O O . LEU A 1 81 ? 2.769 5.990 -20.992 1.00 96.44 81 LEU A O 1
ATOM 621 N N . GLU A 1 82 ? 1.238 6.576 -22.534 1.00 96.75 82 GLU A N 1
ATOM 622 C CA . GLU A 1 82 ? 1.844 5.856 -23.663 1.00 96.75 82 GLU A CA 1
ATOM 623 C C . GLU A 1 82 ? 3.152 6.516 -24.118 1.00 96.75 82 GLU A C 1
ATOM 625 O O . GLU A 1 82 ? 4.184 5.848 -24.201 1.00 96.75 82 GLU A O 1
ATOM 630 N N . VAL A 1 83 ? 3.162 7.840 -24.308 1.00 97.38 83 VAL A N 1
ATOM 631 C CA . VAL A 1 83 ? 4.387 8.592 -24.640 1.00 97.38 83 VAL A CA 1
ATOM 632 C C . VAL A 1 83 ? 5.454 8.424 -23.552 1.00 97.38 83 VAL A C 1
ATOM 634 O O . VAL A 1 83 ? 6.641 8.289 -23.861 1.00 97.38 83 VAL A O 1
ATOM 637 N N . SER A 1 84 ? 5.058 8.409 -22.276 1.00 97.94 84 SER A N 1
ATOM 638 C CA . SER A 1 84 ? 5.979 8.159 -21.161 1.00 97.94 84 SER A CA 1
ATOM 639 C C . SER A 1 84 ? 6.517 6.723 -21.167 1.00 97.94 84 SER A C 1
ATOM 641 O O . SER A 1 84 ? 7.729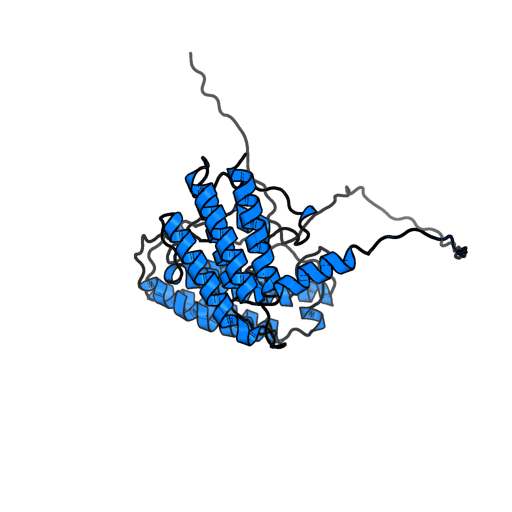 6.518 -21.056 1.00 97.94 84 SER A O 1
ATOM 643 N N . ARG A 1 85 ? 5.652 5.728 -21.414 1.00 98.19 85 ARG A N 1
ATOM 644 C CA . ARG A 1 85 ? 6.036 4.313 -21.533 1.00 98.19 85 ARG A CA 1
ATOM 645 C C . ARG A 1 85 ? 7.086 4.101 -22.612 1.00 98.19 85 ARG A C 1
ATOM 647 O O . ARG A 1 85 ? 8.098 3.441 -22.377 1.00 98.19 85 ARG A O 1
ATOM 654 N N . ASP A 1 86 ? 6.874 4.682 -23.784 1.00 97.94 86 ASP A N 1
ATOM 655 C CA . ASP A 1 86 ? 7.766 4.495 -24.923 1.00 97.94 86 ASP A CA 1
ATOM 656 C C . ASP A 1 86 ? 9.144 5.142 -24.669 1.00 97.94 86 ASP A C 1
ATOM 658 O O . ASP A 1 86 ? 10.174 4.574 -25.052 1.00 97.94 86 ASP A O 1
ATOM 662 N N . ARG A 1 87 ? 9.190 6.262 -23.927 1.00 97.38 87 ARG A N 1
ATOM 663 C CA . ARG A 1 87 ? 10.436 6.884 -23.433 1.00 97.38 87 ARG A CA 1
ATOM 664 C C . ARG A 1 87 ? 11.156 6.015 -22.402 1.00 97.38 87 ARG A C 1
ATOM 666 O O . ARG A 1 87 ? 12.362 5.815 -22.540 1.00 97.38 87 ARG A O 1
ATOM 673 N N . VAL A 1 88 ? 10.445 5.465 -21.415 1.00 97.75 88 VAL A N 1
ATOM 674 C CA . VAL A 1 88 ? 11.007 4.537 -20.413 1.00 97.75 88 VAL A CA 1
ATOM 675 C C . VAL A 1 88 ? 11.593 3.299 -21.093 1.00 97.75 88 VAL A C 1
ATOM 677 O O . VAL A 1 88 ? 12.735 2.927 -20.824 1.00 97.75 88 VAL A O 1
ATOM 680 N N . LEU A 1 89 ? 10.857 2.697 -22.030 1.00 97.56 89 LEU A N 1
ATOM 681 C CA . LEU A 1 89 ? 11.312 1.545 -22.809 1.00 97.56 89 LEU A CA 1
ATOM 682 C C . LEU A 1 89 ? 12.524 1.871 -23.695 1.00 97.56 89 LEU A C 1
ATOM 684 O O . LEU A 1 89 ? 13.397 1.022 -23.866 1.00 97.56 89 LEU A O 1
ATOM 688 N N . ALA A 1 90 ? 12.598 3.076 -24.269 1.00 96.12 90 ALA A N 1
ATOM 689 C CA . ALA A 1 90 ? 13.766 3.518 -25.028 1.00 96.12 90 ALA A CA 1
ATOM 690 C C . ALA A 1 90 ? 14.995 3.686 -24.121 1.00 96.12 90 ALA A C 1
ATOM 692 O O . ALA A 1 90 ? 16.022 3.059 -24.383 1.00 96.12 90 ALA A O 1
ATOM 693 N N . ALA A 1 91 ? 14.860 4.439 -23.026 1.00 94.62 91 ALA A N 1
ATOM 694 C CA . ALA A 1 91 ? 15.922 4.667 -22.049 1.00 94.62 91 ALA A CA 1
ATOM 695 C C . ALA A 1 91 ? 16.445 3.354 -21.442 1.00 94.62 91 ALA A C 1
ATOM 697 O O . ALA A 1 91 ? 17.652 3.170 -21.298 1.00 94.62 91 ALA A O 1
ATOM 698 N N . ALA A 1 92 ? 15.554 2.399 -21.162 1.00 95.50 92 ALA A N 1
ATOM 699 C CA . ALA A 1 92 ? 15.926 1.088 -20.645 1.00 95.50 92 ALA A CA 1
ATOM 700 C C . ALA A 1 92 ? 16.688 0.202 -21.648 1.00 95.50 92 ALA A C 1
ATOM 702 O O . ALA A 1 92 ? 17.423 -0.689 -21.229 1.00 95.50 92 ALA A O 1
ATOM 703 N N . ARG A 1 93 ? 16.534 0.430 -22.960 1.00 95.06 93 ARG A N 1
ATOM 704 C CA . ARG A 1 93 ? 17.309 -0.273 -23.998 1.00 95.06 93 ARG A CA 1
ATOM 705 C C . ARG A 1 93 ? 18.672 0.364 -24.265 1.00 95.06 93 ARG A C 1
ATOM 707 O O . ARG A 1 93 ? 19.583 -0.349 -24.672 1.00 95.06 93 ARG A O 1
ATOM 714 N N . SER A 1 94 ? 18.805 1.680 -24.091 1.00 90.75 94 SER A N 1
ATOM 715 C CA . SER A 1 94 ? 20.038 2.420 -24.400 1.00 90.75 94 SER A CA 1
ATOM 716 C C . SER A 1 94 ? 20.957 2.653 -23.199 1.00 90.75 94 SER A C 1
ATOM 718 O O . SER A 1 94 ? 22.162 2.793 -23.387 1.00 90.75 94 SER A O 1
ATOM 720 N N . GLY A 1 95 ? 20.407 2.741 -21.984 1.00 86.19 95 GLY A N 1
ATOM 721 C CA . GLY A 1 95 ? 21.145 3.112 -20.776 1.00 86.19 95 GLY A CA 1
ATOM 722 C C . GLY A 1 95 ? 21.739 1.917 -20.010 1.00 86.19 95 GLY A C 1
ATOM 723 O O . GLY A 1 95 ? 21.138 0.839 -19.978 1.00 86.19 95 GLY A O 1
ATOM 724 N N . PRO A 1 96 ? 22.875 2.097 -19.306 1.00 87.44 96 PRO A N 1
ATOM 725 C CA . PRO A 1 96 ? 23.542 1.024 -18.555 1.00 87.44 96 PRO A CA 1
ATOM 726 C C . PRO A 1 96 ? 22.727 0.493 -17.360 1.00 87.44 96 PRO A C 1
ATOM 728 O O . PRO A 1 96 ? 22.992 -0.605 -16.873 1.00 87.44 96 PRO A O 1
ATOM 731 N N . HIS A 1 97 ? 21.714 1.239 -16.907 1.00 92.50 97 HIS A N 1
ATOM 732 C CA . HIS A 1 97 ? 20.871 0.913 -15.749 1.00 92.50 97 HIS A CA 1
ATOM 733 C C . HIS A 1 97 ? 19.451 0.452 -16.128 1.00 92.50 97 HIS A C 1
ATOM 735 O O . HIS A 1 97 ? 18.540 0.502 -15.302 1.00 92.50 97 HIS A O 1
ATOM 741 N N . GLY A 1 98 ? 19.229 -0.014 -17.364 1.00 93.94 98 GLY A N 1
ATOM 742 C CA . GLY A 1 98 ? 17.883 -0.271 -17.894 1.00 93.94 98 GLY A CA 1
ATOM 743 C C . GLY A 1 98 ? 16.992 -1.207 -17.063 1.00 93.94 98 GLY A C 1
ATOM 744 O O . GLY A 1 98 ? 15.797 -0.954 -16.917 1.00 93.94 98 GLY A O 1
ATOM 745 N N . ALA A 1 99 ? 17.563 -2.236 -16.429 1.00 93.69 99 ALA A N 1
ATOM 746 C CA . ALA A 1 99 ? 16.813 -3.115 -15.527 1.00 93.69 99 ALA A CA 1
ATOM 747 C C . ALA A 1 99 ? 16.333 -2.402 -14.243 1.00 93.69 99 ALA A C 1
ATOM 749 O O . ALA A 1 99 ? 15.268 -2.738 -13.723 1.00 93.69 99 ALA A O 1
ATOM 750 N N . ALA A 1 100 ? 17.085 -1.413 -13.744 1.00 94.00 100 ALA A N 1
ATOM 751 C CA . ALA A 1 100 ? 16.687 -0.596 -12.598 1.00 94.00 100 ALA A CA 1
ATOM 752 C C . ALA A 1 100 ? 15.593 0.409 -12.982 1.00 94.00 100 ALA A C 1
ATOM 754 O O . ALA A 1 100 ? 14.577 0.501 -12.293 1.00 94.00 100 ALA A O 1
ATOM 755 N N . VAL A 1 101 ? 15.747 1.066 -14.137 1.00 95.31 101 VAL A N 1
ATOM 756 C CA . VAL A 1 101 ? 14.739 1.960 -14.733 1.00 95.31 101 VAL A CA 1
ATOM 757 C C . VAL A 1 101 ? 13.385 1.253 -14.855 1.00 95.31 101 VAL A C 1
ATOM 759 O O . VAL A 1 101 ? 12.390 1.745 -14.325 1.00 95.31 101 VAL A O 1
ATOM 762 N N . LEU A 1 102 ? 13.345 0.064 -15.469 1.00 96.81 102 LEU A N 1
ATOM 763 C CA . LEU A 1 102 ? 12.107 -0.714 -15.623 1.00 96.81 102 LEU A CA 1
ATOM 764 C C . LEU A 1 102 ? 11.515 -1.153 -14.279 1.00 96.81 102 LEU A C 1
ATOM 766 O O . LEU A 1 102 ? 10.299 -1.111 -14.107 1.00 96.81 102 LEU A O 1
ATOM 770 N N . ALA A 1 103 ? 12.345 -1.537 -13.306 1.00 95.25 103 ALA A N 1
ATOM 771 C CA . ALA A 1 103 ? 11.867 -1.924 -11.981 1.00 95.25 103 ALA A CA 1
ATOM 772 C C . ALA A 1 103 ? 11.243 -0.746 -11.211 1.00 95.25 103 ALA A C 1
ATOM 774 O O . ALA A 1 103 ? 10.205 -0.922 -10.573 1.00 95.25 103 ALA A O 1
ATOM 775 N N . HIS A 1 104 ? 11.832 0.452 -11.279 1.00 95.38 104 HIS A N 1
ATOM 776 C CA . HIS A 1 104 ? 11.266 1.647 -10.648 1.00 95.38 104 HIS A CA 1
ATOM 777 C C . HIS A 1 104 ? 10.007 2.146 -11.363 1.00 95.38 104 HIS A C 1
ATOM 779 O O . HIS A 1 104 ? 9.037 2.492 -10.690 1.00 95.38 104 HIS A O 1
ATOM 785 N N . ALA A 1 105 ? 9.982 2.123 -12.698 1.00 96.62 105 ALA A N 1
ATOM 786 C CA . ALA A 1 105 ? 8.806 2.500 -13.477 1.00 96.62 105 ALA A CA 1
ATOM 787 C C . ALA A 1 105 ? 7.635 1.524 -13.242 1.00 96.62 105 ALA A C 1
ATOM 789 O O . ALA A 1 105 ? 6.509 1.955 -12.996 1.00 96.62 105 ALA A O 1
ATOM 790 N N . ALA A 1 106 ? 7.902 0.212 -13.197 1.00 97.56 106 ALA A N 1
ATOM 791 C CA . ALA A 1 106 ? 6.899 -0.799 -12.854 1.00 97.56 106 ALA A CA 1
ATOM 792 C C . ALA A 1 106 ? 6.361 -0.614 -11.427 1.00 97.56 106 ALA A C 1
ATOM 794 O O . ALA A 1 106 ? 5.151 -0.665 -11.212 1.00 97.56 106 ALA A O 1
ATOM 795 N N . ALA A 1 107 ? 7.242 -0.338 -10.460 1.00 95.31 107 ALA A N 1
ATOM 796 C CA . ALA A 1 107 ? 6.845 -0.026 -9.090 1.00 95.31 107 ALA A CA 1
ATOM 797 C C . ALA A 1 107 ? 5.923 1.206 -9.032 1.00 95.31 107 ALA A C 1
ATOM 799 O O . ALA A 1 107 ? 4.897 1.174 -8.356 1.00 95.31 107 ALA A O 1
ATOM 800 N N . GLY A 1 108 ? 6.259 2.263 -9.781 1.00 95.56 108 GLY A N 1
ATOM 801 C CA . GLY A 1 108 ? 5.449 3.473 -9.912 1.00 95.56 108 GLY A CA 1
ATOM 802 C C . GLY A 1 108 ? 4.063 3.204 -10.493 1.00 95.56 108 GLY A C 1
ATOM 803 O O . GLY A 1 108 ? 3.064 3.578 -9.879 1.00 95.56 108 GLY A O 1
ATOM 804 N N . ARG A 1 109 ? 3.983 2.498 -11.631 1.00 97.44 109 ARG A N 1
ATOM 805 C CA . ARG A 1 109 ? 2.697 2.165 -12.268 1.00 97.44 109 ARG A CA 1
ATOM 806 C C . ARG A 1 109 ? 1.828 1.243 -11.410 1.00 97.44 109 ARG A C 1
ATOM 808 O O . ARG A 1 109 ? 0.621 1.448 -11.374 1.00 97.44 109 ARG A O 1
ATOM 815 N N . ILE A 1 110 ? 2.404 0.304 -10.652 1.00 96.69 110 ILE A N 1
ATOM 816 C CA . ILE A 1 110 ? 1.634 -0.510 -9.693 1.00 96.69 110 ILE A CA 1
ATOM 817 C C . ILE A 1 110 ? 1.122 0.309 -8.510 1.00 96.69 110 ILE A C 1
ATOM 819 O O . ILE A 1 110 ? -0.043 0.165 -8.147 1.00 96.69 110 ILE A O 1
ATOM 823 N N . VAL A 1 111 ? 1.942 1.194 -7.934 1.00 94.69 111 VAL A N 1
ATOM 824 C CA . VAL A 1 111 ? 1.471 2.100 -6.875 1.00 94.69 111 VAL A CA 1
ATOM 825 C C . VAL A 1 111 ? 0.315 2.953 -7.386 1.00 94.69 111 VAL A C 1
ATOM 827 O O . VAL A 1 111 ? -0.721 3.001 -6.734 1.00 94.69 111 VAL A O 1
ATOM 830 N N . ALA A 1 112 ? 0.439 3.533 -8.578 1.00 95.81 112 ALA A N 1
ATOM 831 C CA . ALA A 1 112 ? -0.634 4.291 -9.210 1.00 95.81 112 ALA A CA 1
ATOM 832 C C . ALA A 1 112 ? -1.886 3.443 -9.498 1.00 95.81 112 ALA A C 1
ATOM 834 O O . ALA A 1 112 ? -2.997 3.903 -9.248 1.00 95.81 112 ALA A O 1
ATOM 835 N N . ALA A 1 113 ? -1.729 2.194 -9.949 1.00 96.50 113 ALA A N 1
ATOM 836 C CA . ALA A 1 113 ? -2.840 1.272 -10.188 1.00 96.50 113 ALA A CA 1
ATOM 837 C C . ALA A 1 113 ? -3.592 0.919 -8.891 1.00 96.50 113 ALA A C 1
ATOM 839 O O . ALA A 1 113 ? -4.813 0.766 -8.911 1.00 96.50 113 ALA A O 1
ATOM 840 N N . TRP A 1 114 ? -2.881 0.812 -7.764 1.00 94.75 114 TRP A N 1
ATOM 841 C CA . TRP A 1 114 ? -3.490 0.649 -6.444 1.00 94.75 114 TRP A CA 1
ATOM 842 C C . TRP A 1 114 ? -4.147 1.935 -5.942 1.00 94.75 114 TRP A C 1
ATOM 844 O O . TRP A 1 114 ? -5.255 1.861 -5.423 1.00 94.75 114 TRP A O 1
ATOM 854 N N . THR A 1 115 ? -3.511 3.101 -6.108 1.00 95.12 115 THR A N 1
ATOM 855 C CA . THR A 1 115 ? -4.094 4.399 -5.727 1.00 95.12 115 THR 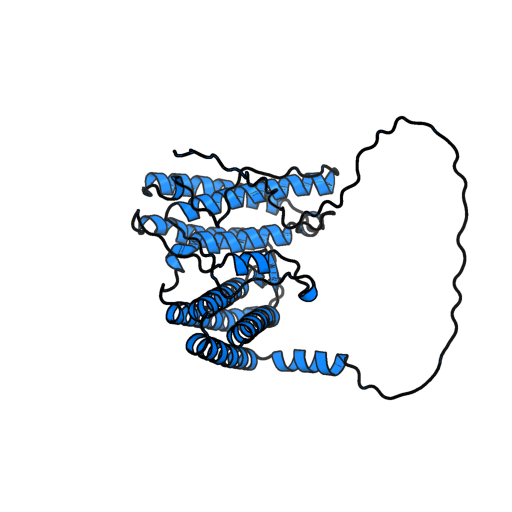A CA 1
ATOM 856 C C . THR A 1 115 ? -5.390 4.665 -6.489 1.00 95.12 115 THR A C 1
ATOM 858 O O . THR A 1 115 ? -6.373 5.085 -5.884 1.00 95.12 115 THR A O 1
ATOM 861 N N . ALA A 1 116 ? -5.414 4.352 -7.787 1.00 95.50 116 ALA A N 1
ATOM 862 C CA . ALA A 1 116 ? -6.571 4.521 -8.659 1.00 95.50 116 ALA A CA 1
ATOM 863 C C . ALA A 1 116 ? -7.739 3.558 -8.362 1.00 95.50 116 ALA A C 1
ATOM 865 O O . ALA A 1 116 ? -8.833 3.830 -8.829 1.00 95.50 116 ALA A O 1
ATOM 866 N N . ASP A 1 117 ? -7.565 2.468 -7.599 1.00 94.38 117 ASP A N 1
ATOM 867 C CA . ASP A 1 117 ? -8.679 1.579 -7.208 1.00 94.38 117 ASP A CA 1
ATOM 868 C C . ASP A 1 117 ? -9.608 2.354 -6.237 1.00 94.38 117 ASP A C 1
ATOM 870 O O . ASP A 1 117 ? -9.156 2.709 -5.143 1.00 94.38 117 ASP A O 1
ATOM 874 N N . PRO A 1 118 ? -10.868 2.670 -6.598 1.00 95.00 118 PRO A N 1
ATOM 875 C CA . PRO A 1 118 ? -11.706 3.602 -5.841 1.00 95.00 118 PRO A CA 1
ATOM 876 C C . PRO A 1 118 ? -12.022 3.071 -4.440 1.00 95.00 118 PRO A C 1
ATOM 878 O O . PRO A 1 118 ? -12.231 1.871 -4.250 1.00 95.00 118 PRO A O 1
ATOM 881 N N . ALA A 1 119 ? -12.074 3.971 -3.459 1.00 96.44 119 ALA A N 1
ATOM 882 C CA . ALA A 1 119 ? -12.348 3.647 -2.064 1.00 96.44 119 ALA A CA 1
ATOM 883 C C . ALA A 1 119 ? -13.464 4.533 -1.482 1.00 96.44 119 ALA A C 1
ATOM 885 O O . ALA A 1 119 ? -13.572 5.690 -1.883 1.00 96.44 119 ALA A O 1
ATOM 886 N N . PRO A 1 120 ? -14.256 4.048 -0.506 1.00 97.06 120 PRO A N 1
ATOM 887 C CA . PRO A 1 120 ? -15.199 4.890 0.228 1.00 97.06 120 PRO A CA 1
ATOM 888 C C . PRO A 1 120 ? -14.505 6.050 0.956 1.00 97.06 120 PRO A C 1
ATOM 890 O O . PRO A 1 120 ? -13.453 5.864 1.572 1.00 97.06 120 PRO A O 1
ATOM 893 N N . ILE A 1 121 ? -15.141 7.226 0.958 1.00 96.31 121 ILE A N 1
ATOM 894 C CA . ILE A 1 121 ? -14.725 8.397 1.750 1.00 96.31 121 ILE A CA 1
ATOM 895 C C . ILE A 1 121 ? -14.828 8.157 3.265 1.00 96.31 121 ILE A C 1
ATOM 897 O O . ILE A 1 121 ? -14.112 8.787 4.046 1.00 96.31 121 ILE A O 1
ATOM 901 N N . ASP A 1 122 ? -15.692 7.227 3.689 1.00 97.69 122 ASP A N 1
ATOM 902 C CA . ASP A 1 122 ? -15.660 6.693 5.047 1.00 97.69 122 ASP A CA 1
ATOM 903 C C . ASP A 1 122 ? -14.457 5.741 5.201 1.00 97.69 122 ASP A C 1
ATOM 905 O O . ASP A 1 122 ? -14.440 4.656 4.603 1.00 97.69 122 ASP A O 1
ATOM 909 N N . PRO A 1 123 ? -13.447 6.104 6.013 1.00 97.88 123 PRO A N 1
ATOM 910 C CA . PRO A 1 123 ? -12.290 5.253 6.223 1.00 97.88 123 PRO A CA 1
ATOM 911 C C . PRO A 1 123 ? -12.622 3.924 6.912 1.00 97.88 123 PRO A C 1
ATOM 913 O O . PRO A 1 123 ? -11.883 2.961 6.709 1.00 97.88 123 PRO A O 1
ATOM 916 N N . VAL A 1 124 ? -13.706 3.839 7.695 1.00 98.25 124 VAL A N 1
ATOM 917 C CA . VAL A 1 124 ? -14.103 2.597 8.376 1.00 98.25 124 VAL A CA 1
ATOM 918 C C . VAL A 1 124 ? -14.654 1.601 7.358 1.00 98.25 124 VAL A C 1
ATOM 920 O O . VAL A 1 124 ? -14.120 0.496 7.243 1.00 98.25 124 VAL A O 1
ATOM 923 N N . ALA A 1 125 ? -15.625 2.019 6.538 1.00 98.31 125 ALA A N 1
ATOM 924 C CA . ALA A 1 125 ? -16.118 1.220 5.419 1.00 98.31 125 ALA A CA 1
ATOM 925 C C . ALA A 1 125 ? -15.000 0.814 4.441 1.00 98.31 125 ALA A C 1
ATOM 927 O O . ALA A 1 125 ? -15.018 -0.310 3.934 1.00 98.31 125 ALA A O 1
ATOM 928 N N . HIS A 1 126 ? -14.005 1.680 4.192 1.00 98.19 126 HIS A N 1
ATOM 929 C CA . HIS A 1 126 ? -12.849 1.309 3.370 1.00 98.19 126 HIS A CA 1
ATOM 930 C C . HIS A 1 126 ? -12.083 0.122 3.986 1.00 98.19 126 HIS A C 1
ATOM 932 O O . HIS A 1 126 ? -11.882 -0.872 3.288 1.00 98.19 126 HIS A O 1
ATOM 938 N N . VAL A 1 127 ? -11.737 0.173 5.283 1.00 98.44 127 VAL A N 1
ATOM 939 C CA . VAL A 1 127 ? -11.053 -0.931 5.992 1.00 98.44 127 VAL A CA 1
ATOM 940 C C . VAL A 1 127 ? -11.870 -2.228 5.961 1.00 98.44 127 VAL A C 1
ATOM 942 O O . VAL A 1 127 ? -11.319 -3.288 5.669 1.00 98.44 127 VAL A O 1
ATOM 945 N N . GLU A 1 128 ? -13.179 -2.178 6.222 1.00 98.19 128 GLU A N 1
ATOM 946 C CA . GLU A 1 128 ? -14.027 -3.381 6.211 1.00 98.19 128 GLU A CA 1
ATOM 947 C C . GLU A 1 128 ? -14.070 -4.052 4.827 1.00 98.19 128 GLU A C 1
ATOM 949 O O . GLU A 1 128 ? -13.929 -5.276 4.707 1.00 98.19 128 GLU A O 1
ATOM 954 N N . GLN A 1 129 ? -14.220 -3.254 3.765 1.00 97.12 129 GLN A N 1
ATOM 955 C CA . GLN A 1 129 ? -14.260 -3.743 2.385 1.00 97.12 129 GLN A CA 1
ATOM 956 C C . GLN A 1 129 ? -12.915 -4.335 1.946 1.00 97.12 129 GLN A C 1
ATOM 958 O O . GLN A 1 129 ? -12.879 -5.415 1.338 1.00 97.12 129 GLN A O 1
ATOM 963 N N . THR A 1 130 ? -11.801 -3.670 2.266 1.00 96.25 130 THR A N 1
ATOM 964 C CA . THR A 1 130 ? -10.460 -4.170 1.938 1.00 96.25 130 THR A CA 1
ATOM 965 C C . THR A 1 130 ? -10.095 -5.400 2.740 1.00 96.25 130 THR A C 1
ATOM 967 O O . THR A 1 130 ? -9.541 -6.327 2.153 1.00 96.25 130 THR A O 1
ATOM 970 N N . HIS A 1 131 ? -10.477 -5.481 4.014 1.00 97.94 131 HIS A N 1
ATOM 971 C CA . HIS A 1 131 ? -10.253 -6.672 4.824 1.00 97.94 131 HIS A CA 1
ATOM 972 C C . HIS A 1 131 ? -11.008 -7.878 4.252 1.00 97.94 131 HIS A C 1
ATOM 974 O O . HIS A 1 131 ? -10.428 -8.943 4.015 1.00 97.94 131 HIS A O 1
ATOM 980 N N . ALA A 1 132 ? -12.282 -7.702 3.885 1.00 96.88 132 ALA A N 1
ATOM 981 C CA . ALA A 1 132 ? -13.060 -8.746 3.222 1.00 96.88 132 ALA A CA 1
ATOM 982 C C . ALA A 1 132 ? -12.457 -9.186 1.868 1.00 96.88 132 ALA A C 1
ATOM 984 O O . ALA A 1 132 ? -12.574 -10.363 1.500 1.00 96.88 132 ALA A O 1
ATOM 985 N N . LYS A 1 133 ? -11.809 -8.273 1.122 1.00 96.00 133 LYS A N 1
ATOM 986 C CA . LYS A 1 133 ? -11.041 -8.556 -0.110 1.00 96.00 133 LYS A CA 1
ATOM 987 C C . LYS A 1 133 ? -9.755 -9.323 0.216 1.00 96.00 133 LYS A C 1
ATOM 989 O O . LYS A 1 133 ? -9.618 -10.466 -0.224 1.00 96.00 133 LYS A O 1
ATOM 994 N N . GLY A 1 134 ? -8.873 -8.753 1.037 1.00 96.88 134 GLY A N 1
ATOM 995 C CA . GLY A 1 134 ? -7.590 -9.313 1.475 1.00 96.88 134 GLY A CA 1
ATOM 996 C C . GLY A 1 134 ? -7.722 -10.719 2.056 1.00 96.88 134 GLY A C 1
ATOM 997 O O . GLY A 1 134 ? -7.000 -11.630 1.655 1.00 96.88 134 GLY A O 1
ATOM 998 N N . ARG A 1 135 ? -8.745 -10.961 2.882 1.00 97.38 135 ARG A N 1
ATOM 999 C CA . ARG A 1 135 ? -9.050 -12.281 3.452 1.00 97.38 135 ARG A CA 1
ATOM 1000 C C . ARG A 1 135 ? -9.279 -13.387 2.407 1.00 97.38 135 ARG A C 1
ATOM 1002 O O . ARG A 1 135 ? -9.077 -14.563 2.717 1.00 97.38 135 ARG A O 1
ATOM 1009 N N . ARG A 1 136 ? -9.694 -13.056 1.175 1.00 97.00 136 ARG A N 1
ATOM 1010 C CA . ARG A 1 136 ? -9.801 -14.030 0.068 1.00 97.00 136 ARG A CA 1
ATOM 1011 C C . ARG A 1 136 ? -8.437 -14.382 -0.524 1.00 97.00 136 ARG A C 1
ATOM 1013 O O . ARG A 1 136 ? -8.230 -15.544 -0.850 1.00 97.00 136 ARG A O 1
ATOM 1020 N N . HIS A 1 137 ? -7.528 -13.413 -0.612 1.00 97.75 137 HIS A N 1
ATOM 1021 C CA . HIS A 1 137 ? -6.146 -13.631 -1.042 1.00 97.75 137 HIS A CA 1
ATOM 1022 C C . HIS A 1 137 ? -5.368 -14.458 -0.007 1.00 97.75 137 HIS A C 1
ATOM 1024 O O . HIS A 1 137 ? -4.801 -15.494 -0.340 1.00 97.75 137 HIS A O 1
ATOM 1030 N N . LEU A 1 138 ? -5.460 -14.099 1.282 1.00 98.12 138 LEU A N 1
ATOM 1031 C CA . LEU A 1 138 ? -4.773 -14.824 2.361 1.00 98.12 138 LEU A CA 1
ATOM 1032 C C . LEU A 1 138 ? -5.144 -16.318 2.424 1.00 98.12 138 LEU A C 1
ATOM 1034 O O . LEU A 1 138 ? -4.291 -17.145 2.732 1.00 98.12 138 LEU A O 1
ATOM 1038 N N . ARG A 1 139 ? -6.391 -16.690 2.094 1.00 97.62 139 ARG A N 1
ATOM 1039 C CA . ARG A 1 139 ? -6.817 -18.102 2.019 1.00 97.62 139 ARG A CA 1
ATOM 1040 C C . ARG A 1 139 ? -6.057 -18.913 0.958 1.00 97.62 139 ARG A C 1
ATOM 1042 O O . ARG A 1 139 ? -5.812 -20.092 1.187 1.00 97.62 139 ARG A O 1
ATOM 1049 N N . ARG A 1 140 ? -5.669 -18.300 -0.166 1.00 97.31 140 ARG A N 1
ATOM 1050 C CA . ARG A 1 140 ? -4.950 -18.967 -1.269 1.00 97.31 140 ARG A CA 1
ATOM 1051 C C . ARG A 1 140 ? -3.452 -19.135 -1.017 1.00 97.31 140 ARG A C 1
ATOM 1053 O O . ARG A 1 140 ? -2.774 -19.813 -1.780 1.00 97.31 140 ARG A O 1
ATOM 1060 N N . LEU A 1 141 ? -2.915 -18.604 0.084 1.00 97.25 141 LEU A N 1
ATOM 1061 C CA . LEU A 1 141 ? -1.504 -18.799 0.446 1.00 97.25 141 LEU A CA 1
ATOM 1062 C C . LEU A 1 141 ? -1.148 -20.277 0.697 1.00 97.25 141 LEU A C 1
ATOM 1064 O O . LEU A 1 141 ? 0.016 -20.642 0.568 1.00 97.25 141 LEU A O 1
ATOM 1068 N N . LEU A 1 142 ? -2.133 -21.134 0.999 1.00 95.81 142 LEU A N 1
ATOM 1069 C CA . LEU A 1 142 ? -1.949 -22.589 1.117 1.00 95.81 142 LEU A CA 1
ATOM 1070 C C . LEU A 1 142 ? -1.741 -23.294 -0.239 1.00 95.81 142 LEU A C 1
ATOM 1072 O O . LEU A 1 142 ? -1.220 -24.403 -0.278 1.00 95.81 142 LEU A O 1
ATOM 1076 N N . GLU A 1 143 ? -2.134 -22.661 -1.347 1.00 95.81 143 GLU A N 1
ATOM 1077 C CA . GLU A 1 143 ? -1.938 -23.172 -2.715 1.00 95.81 143 GLU A CA 1
ATOM 1078 C C . GLU A 1 143 ? -0.489 -22.956 -3.196 1.00 95.81 143 GLU A C 1
ATOM 1080 O O . GLU A 1 143 ? -0.059 -23.527 -4.198 1.00 95.81 143 GLU A O 1
ATOM 1085 N N . GLN A 1 144 ? 0.278 -22.134 -2.473 1.00 96.06 144 GLN A N 1
ATOM 1086 C CA . GLN A 1 144 ? 1.652 -21.775 -2.800 1.00 96.06 144 GLN A CA 1
ATOM 1087 C C . GLN A 1 144 ? 2.643 -22.815 -2.269 1.00 96.06 144 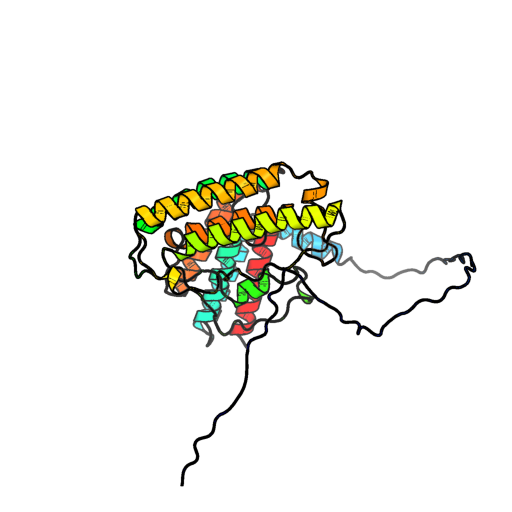GLN A C 1
ATOM 1089 O O . GLN A 1 144 ? 2.472 -23.388 -1.192 1.00 96.06 144 GLN A O 1
ATOM 1094 N N . ARG A 1 145 ? 3.739 -23.031 -3.005 1.00 95.06 145 ARG A N 1
ATOM 1095 C CA . ARG A 1 145 ? 4.828 -23.909 -2.548 1.00 95.06 145 ARG A CA 1
ATOM 1096 C C . ARG A 1 145 ? 5.456 -23.337 -1.271 1.00 95.06 145 ARG A C 1
ATOM 1098 O O . ARG A 1 145 ? 5.622 -22.126 -1.148 1.00 95.06 145 ARG A O 1
ATOM 1105 N N . SER A 1 146 ? 5.872 -24.200 -0.346 1.00 89.56 146 SER A N 1
ATOM 1106 C CA . SER A 1 146 ? 6.475 -23.783 0.933 1.00 89.56 146 SER A CA 1
ATOM 1107 C C . SER A 1 146 ? 7.798 -23.019 0.789 1.00 89.56 146 SER A C 1
ATOM 1109 O O . SER A 1 146 ? 8.156 -22.259 1.683 1.00 89.56 146 SER A O 1
ATOM 1111 N N . ASP A 1 147 ? 8.503 -23.205 -0.328 1.00 93.12 147 ASP A N 1
ATOM 1112 C CA . ASP A 1 147 ? 9.746 -22.522 -0.699 1.00 93.12 147 ASP A CA 1
ATOM 1113 C C . ASP A 1 147 ? 9.521 -21.293 -1.602 1.00 93.12 147 ASP A C 1
ATOM 1115 O O . ASP A 1 147 ? 10.487 -20.703 -2.084 1.00 93.12 147 ASP A O 1
ATOM 1119 N N . ALA A 1 148 ? 8.267 -20.931 -1.898 1.00 95.75 148 ALA A N 1
ATOM 1120 C CA . ALA A 1 148 ? 7.971 -19.870 -2.848 1.00 95.75 148 ALA A CA 1
ATOM 1121 C C . ALA A 1 148 ? 8.406 -18.500 -2.310 1.00 95.75 148 ALA A C 1
ATOM 1123 O O . ALA A 1 148 ? 8.013 -18.081 -1.219 1.00 95.75 148 ALA A O 1
ATOM 1124 N N . GLU A 1 149 ? 9.166 -17.774 -3.126 1.00 95.56 149 GLU A N 1
ATOM 1125 C CA . GLU A 1 149 ? 9.476 -16.366 -2.920 1.00 95.56 149 GLU A CA 1
ATOM 1126 C C . GLU A 1 149 ? 9.115 -15.570 -4.163 1.00 95.56 149 GLU A C 1
ATOM 1128 O O . GLU A 1 149 ? 9.608 -15.834 -5.257 1.00 95.56 149 GLU A O 1
ATOM 1133 N N . ILE A 1 150 ? 8.275 -14.562 -3.965 1.00 95.31 150 ILE A N 1
ATOM 1134 C CA . ILE A 1 150 ? 7.905 -13.582 -4.984 1.00 95.31 150 ILE A CA 1
ATOM 1135 C C . ILE A 1 150 ? 8.555 -12.240 -4.665 1.00 95.31 150 ILE A C 1
ATOM 1137 O O . ILE A 1 150 ? 8.687 -11.863 -3.496 1.00 95.31 150 ILE A O 1
ATOM 1141 N N . ARG A 1 151 ? 8.958 -11.484 -5.685 1.00 94.06 151 ARG A N 1
ATOM 1142 C CA . ARG A 1 151 ? 9.489 -10.133 -5.484 1.00 94.06 151 ARG A CA 1
ATOM 1143 C C . ARG A 1 151 ? 8.353 -9.151 -5.192 1.00 94.06 151 ARG A C 1
ATOM 1145 O O . ARG A 1 151 ? 7.349 -9.132 -5.898 1.00 94.06 151 ARG A O 1
ATOM 1152 N N . SER A 1 152 ? 8.531 -8.294 -4.188 1.00 91.50 152 SER A N 1
ATOM 1153 C CA . SER A 1 152 ? 7.653 -7.139 -3.988 1.00 91.50 152 SER A CA 1
ATOM 1154 C C . SER A 1 152 ? 7.714 -6.218 -5.213 1.00 91.50 152 SER A C 1
ATOM 1156 O O . SER A 1 152 ? 8.821 -5.928 -5.681 1.00 91.50 152 SER A O 1
ATOM 1158 N N . PRO A 1 153 ? 6.576 -5.703 -5.714 1.00 86.81 153 PRO A N 1
ATOM 1159 C CA . PRO A 1 153 ? 6.582 -4.682 -6.759 1.00 86.81 153 PRO A CA 1
ATOM 1160 C C . PRO A 1 153 ? 7.115 -3.336 -6.239 1.00 86.81 153 PRO A C 1
ATOM 1162 O O . PRO A 1 153 ? 7.576 -2.518 -7.023 1.00 86.81 153 PRO A O 1
ATOM 1165 N N . MET A 1 154 ? 7.096 -3.099 -4.922 1.00 88.25 154 MET A N 1
ATOM 1166 C CA . MET A 1 154 ? 7.604 -1.874 -4.300 1.00 88.25 154 MET A CA 1
ATOM 1167 C C . MET A 1 154 ? 9.123 -1.954 -4.082 1.00 88.25 154 MET A C 1
ATOM 1169 O O . MET A 1 154 ? 9.612 -2.844 -3.383 1.00 88.25 154 MET A O 1
ATOM 1173 N N . THR A 1 155 ? 9.867 -0.973 -4.600 1.00 89.25 155 THR A N 1
ATOM 1174 C CA . THR A 1 155 ? 11.315 -0.824 -4.345 1.00 89.25 155 THR A CA 1
ATOM 1175 C C . THR A 1 155 ? 11.581 -0.035 -3.058 1.00 89.25 155 THR A C 1
ATOM 1177 O O . THR A 1 155 ? 10.770 0.800 -2.656 1.00 89.25 155 THR A O 1
ATOM 1180 N N . GLY A 1 156 ? 12.729 -0.255 -2.409 1.00 85.75 156 GLY A N 1
ATOM 1181 C CA . GLY A 1 156 ? 13.156 0.512 -1.229 1.00 85.75 156 GLY A CA 1
ATOM 1182 C C . GLY A 1 156 ? 13.322 2.008 -1.525 1.00 85.75 156 GLY A C 1
ATOM 1183 O O . GLY A 1 156 ? 12.959 2.853 -0.706 1.00 85.75 156 GLY A O 1
ATOM 1184 N N . GLN A 1 157 ? 13.781 2.336 -2.734 1.00 88.88 157 GLN A N 1
ATOM 1185 C CA . GLN A 1 157 ? 13.782 3.687 -3.289 1.00 88.88 157 GLN A CA 1
ATOM 1186 C C . GLN A 1 157 ? 12.380 4.308 -3.327 1.00 88.88 157 GLN A C 1
ATOM 1188 O O . GLN A 1 157 ? 12.169 5.381 -2.766 1.00 88.88 157 GLN A O 1
ATOM 1193 N N . LEU A 1 158 ? 11.403 3.637 -3.948 1.00 85.56 158 LEU A N 1
ATOM 1194 C CA . LEU A 1 158 ? 10.045 4.175 -4.070 1.00 85.56 158 LEU A CA 1
ATOM 1195 C C . LEU A 1 158 ? 9.350 4.278 -2.702 1.00 85.56 158 LEU A C 1
ATOM 1197 O O . LEU A 1 158 ? 8.737 5.301 -2.414 1.00 85.56 158 LEU A O 1
ATOM 1201 N N . PHE A 1 159 ? 9.553 3.301 -1.812 1.00 83.19 159 PHE A N 1
ATOM 1202 C CA . PHE A 1 159 ? 9.151 3.387 -0.402 1.00 83.19 159 PHE A CA 1
ATOM 1203 C C . PHE A 1 159 ? 9.720 4.647 0.279 1.00 83.19 159 PHE A C 1
ATOM 1205 O O . PHE A 1 159 ? 9.017 5.348 1.008 1.00 83.19 159 PHE A O 1
ATOM 1212 N N . THR A 1 160 ? 10.987 4.973 0.009 1.00 82.81 160 THR A N 1
ATOM 1213 C CA . THR A 1 160 ? 11.647 6.174 0.545 1.00 82.81 160 THR A CA 1
ATOM 1214 C C . THR A 1 160 ? 11.107 7.458 -0.094 1.00 82.81 160 THR A C 1
ATOM 1216 O O . THR A 1 160 ? 11.071 8.487 0.572 1.00 82.81 160 THR A O 1
ATOM 1219 N N . ARG A 1 161 ? 10.644 7.437 -1.352 1.00 83.62 161 ARG A N 1
ATOM 1220 C CA . ARG A 1 161 ? 9.960 8.583 -1.982 1.00 83.62 161 ARG A CA 1
ATOM 1221 C C . ARG A 1 161 ? 8.596 8.836 -1.339 1.00 83.62 161 ARG A C 1
ATOM 1223 O O . ARG A 1 161 ? 8.319 9.956 -0.932 1.00 83.62 161 ARG A O 1
ATOM 1230 N N . LEU A 1 162 ? 7.771 7.797 -1.224 1.00 80.69 162 LEU A N 1
ATOM 1231 C CA . LEU A 1 162 ? 6.370 7.904 -0.797 1.00 80.69 162 LEU A CA 1
ATOM 1232 C C . LEU A 1 162 ? 6.203 8.198 0.706 1.00 80.69 162 LEU A C 1
ATOM 1234 O O . LEU A 1 162 ? 5.181 8.728 1.126 1.00 80.69 162 LEU A O 1
ATOM 1238 N N . THR A 1 163 ? 7.222 7.908 1.522 1.00 76.38 163 THR A N 1
ATOM 1239 C CA . THR A 1 163 ? 7.256 8.277 2.952 1.00 76.38 163 THR A CA 1
ATOM 1240 C C . THR A 1 163 ? 7.816 9.682 3.225 1.00 76.38 163 THR A C 1
ATOM 1242 O O . THR A 1 163 ? 7.842 10.120 4.377 1.00 76.38 163 THR A O 1
ATOM 1245 N N . GLN A 1 164 ? 8.262 10.413 2.197 1.00 76.38 164 GLN A N 1
ATOM 1246 C CA . GLN A 1 164 ? 8.714 11.804 2.319 1.00 76.38 164 GLN A CA 1
ATOM 1247 C C . GLN A 1 164 ? 7.555 12.809 2.162 1.00 76.38 164 GLN A C 1
ATOM 1249 O O . GLN A 1 164 ? 6.469 12.440 1.718 1.00 76.38 164 GLN A O 1
ATOM 1254 N N . PRO A 1 165 ? 7.751 14.093 2.531 1.00 69.25 165 PRO A N 1
ATOM 1255 C CA . PRO A 1 165 ? 6.743 15.127 2.313 1.00 69.25 165 PRO A CA 1
ATOM 1256 C C . PRO A 1 165 ? 6.309 15.218 0.843 1.00 69.25 165 PRO A C 1
ATOM 1258 O O . PRO A 1 165 ? 7.138 15.132 -0.063 1.00 69.25 165 PRO A O 1
ATOM 1261 N N . ALA A 1 166 ? 5.015 15.459 0.617 1.00 64.25 166 ALA A N 1
ATOM 1262 C CA . ALA A 1 166 ? 4.448 15.579 -0.728 1.00 64.25 166 ALA A CA 1
ATOM 1263 C C . ALA A 1 166 ? 5.079 16.724 -1.545 1.00 64.25 166 ALA A C 1
ATOM 1265 O O . ALA A 1 166 ? 5.199 16.618 -2.760 1.00 64.25 166 ALA A O 1
ATOM 1266 N N . ASP A 1 167 ? 5.541 17.781 -0.879 1.00 67.44 167 ASP A N 1
ATOM 1267 C CA . ASP A 1 167 ? 6.199 18.944 -1.480 1.00 67.44 167 ASP A CA 1
ATOM 1268 C C . ASP A 1 167 ? 7.522 18.567 -2.182 1.00 67.44 167 ASP A C 1
ATOM 1270 O O . ASP A 1 167 ? 8.526 18.271 -1.526 1.00 67.44 167 ASP A O 1
ATOM 1274 N N . ALA A 1 168 ? 7.525 18.553 -3.520 1.00 67.44 168 ALA A N 1
ATOM 1275 C CA . ALA A 1 168 ? 8.604 17.976 -4.325 1.00 67.44 168 ALA A CA 1
ATOM 1276 C C . ALA A 1 168 ? 10.005 18.583 -4.061 1.00 67.44 168 ALA A C 1
ATOM 1278 O O . ALA A 1 168 ? 10.934 17.801 -3.860 1.00 67.44 168 ALA A O 1
ATOM 1279 N N . PRO A 1 169 ? 10.194 19.915 -3.926 1.00 72.56 169 PRO A N 1
ATOM 1280 C CA . PRO A 1 169 ? 11.478 20.514 -3.531 1.00 72.56 169 PRO A CA 1
ATOM 1281 C C . PRO A 1 169 ? 11.995 20.106 -2.141 1.00 72.56 169 PRO A C 1
ATOM 1283 O O . PRO A 1 169 ? 13.161 20.345 -1.829 1.00 72.56 169 PRO A O 1
ATOM 1286 N N . LYS A 1 170 ? 11.150 19.514 -1.281 1.00 74.56 170 LYS A N 1
ATOM 1287 C CA . LYS A 1 170 ? 11.546 18.978 0.034 1.00 74.56 170 LYS A CA 1
ATOM 1288 C C . LYS A 1 170 ? 11.882 17.482 -0.005 1.00 74.56 170 LYS A C 1
ATOM 1290 O O . LYS A 1 170 ? 12.401 16.968 0.993 1.00 74.56 170 LYS A O 1
ATOM 1295 N N . ARG A 1 171 ? 11.616 16.784 -1.117 1.00 79.19 171 ARG A N 1
ATOM 1296 C CA . ARG A 1 171 ? 12.024 15.387 -1.322 1.00 79.19 171 ARG A CA 1
ATOM 1297 C C . ARG A 1 171 ? 13.540 15.340 -1.547 1.00 79.19 171 ARG A C 1
ATOM 1299 O O . ARG A 1 171 ? 14.104 16.111 -2.318 1.00 79.19 171 ARG A O 1
ATOM 1306 N N . ARG A 1 172 ? 14.222 14.434 -0.850 1.00 80.31 172 ARG A N 1
ATOM 1307 C CA . ARG A 1 172 ? 15.638 14.117 -1.074 1.00 80.31 172 ARG A CA 1
ATOM 1308 C C . ARG A 1 172 ? 15.775 13.337 -2.377 1.00 80.31 172 ARG A C 1
ATOM 1310 O O . ARG A 1 172 ? 14.940 12.477 -2.649 1.00 80.31 172 ARG A O 1
ATOM 1317 N N . SER A 1 173 ? 16.861 13.582 -3.110 1.00 80.31 173 SER A N 1
ATOM 1318 C CA . SER A 1 173 ? 17.251 12.737 -4.243 1.00 80.31 173 SER A CA 1
ATOM 1319 C C . SER A 1 173 ? 17.471 11.285 -3.796 1.00 80.31 173 SER A C 1
ATOM 1321 O O . SER A 1 173 ? 17.858 11.024 -2.651 1.00 80.31 173 SER A O 1
ATOM 1323 N N . ILE A 1 174 ? 17.190 10.352 -4.701 1.00 83.88 174 ILE A N 1
ATOM 1324 C CA . ILE A 1 174 ? 17.213 8.908 -4.482 1.00 83.88 174 ILE A CA 1
ATOM 1325 C C . ILE A 1 174 ? 18.018 8.281 -5.622 1.00 83.88 174 ILE A C 1
ATOM 1327 O O . ILE A 1 174 ? 17.827 8.639 -6.780 1.00 83.88 174 ILE A O 1
ATOM 1331 N N . ASP A 1 175 ? 18.907 7.337 -5.306 1.00 88.00 175 ASP A N 1
ATOM 1332 C CA . ASP A 1 175 ? 19.613 6.571 -6.334 1.00 88.00 175 ASP A CA 1
ATOM 1333 C C . ASP A 1 175 ? 18.658 5.596 -7.037 1.00 88.00 175 ASP A C 1
ATOM 1335 O O . ASP A 1 175 ? 18.289 4.568 -6.464 1.00 88.00 175 ASP A O 1
ATOM 1339 N N . TYR A 1 176 ? 18.298 5.921 -8.279 1.00 87.00 176 TYR A N 1
ATOM 1340 C CA . TYR A 1 176 ? 17.496 5.087 -9.177 1.00 87.00 176 TYR A CA 1
ATOM 1341 C C . TYR A 1 176 ? 18.337 4.231 -10.152 1.00 87.00 176 TYR A C 1
ATOM 1343 O O . TYR A 1 176 ? 17.781 3.555 -11.018 1.00 87.00 176 TYR A O 1
ATOM 1351 N N . THR A 1 177 ? 19.672 4.243 -10.039 1.00 87.19 177 THR A N 1
ATOM 1352 C CA . THR A 1 177 ? 20.569 3.409 -10.867 1.00 87.19 177 THR A CA 1
ATOM 1353 C C . THR A 1 177 ? 20.666 1.962 -10.363 1.00 87.19 177 THR A C 1
ATOM 1355 O O . THR A 1 177 ? 21.111 1.065 -11.088 1.00 87.19 177 THR A O 1
ATOM 1358 N N . SER A 1 178 ? 20.212 1.722 -9.127 1.00 90.31 178 SER A N 1
ATOM 1359 C CA . SER A 1 178 ? 20.212 0.438 -8.428 1.00 90.31 178 SER A CA 1
ATOM 1360 C C . SER A 1 178 ? 18.838 0.142 -7.815 1.00 90.31 178 SER A C 1
ATOM 1362 O O . SER A 1 178 ? 18.074 1.052 -7.519 1.00 90.31 178 SER A O 1
ATOM 1364 N N . VAL A 1 179 ? 18.504 -1.132 -7.571 1.00 90.94 179 VAL A N 1
ATOM 1365 C CA . VAL A 1 179 ? 17.199 -1.523 -7.000 1.00 90.94 179 VAL A CA 1
ATOM 1366 C C . VAL A 1 179 ? 17.386 -2.274 -5.694 1.00 90.94 179 VAL A C 1
ATOM 1368 O O . VAL A 1 179 ? 17.906 -3.388 -5.681 1.00 90.94 179 VAL A O 1
ATOM 1371 N N . THR A 1 180 ? 16.858 -1.722 -4.601 1.00 89.81 180 THR A N 1
ATOM 1372 C CA . THR A 1 180 ? 16.662 -2.491 -3.367 1.00 89.81 180 THR A CA 1
ATOM 1373 C C . THR A 1 180 ? 15.281 -3.144 -3.404 1.00 89.81 180 THR A C 1
ATOM 1375 O O . THR A 1 180 ? 14.268 -2.475 -3.200 1.00 89.81 180 THR A O 1
ATOM 1378 N N . SER A 1 181 ? 15.222 -4.450 -3.673 1.00 86.12 181 SER A N 1
ATOM 1379 C CA . SER A 1 181 ? 13.986 -5.247 -3.622 1.00 86.12 181 SER A CA 1
ATOM 1380 C C . SER A 1 181 ? 13.947 -6.165 -2.403 1.00 86.12 181 SER A C 1
ATOM 1382 O O . SER A 1 181 ? 14.984 -6.603 -1.913 1.00 86.12 181 SER A O 1
ATOM 1384 N N . TYR A 1 182 ? 12.742 -6.518 -1.967 1.00 90.25 182 TYR A N 1
ATOM 1385 C CA . TYR A 1 182 ? 12.484 -7.509 -0.921 1.00 90.25 182 TYR A CA 1
ATOM 1386 C C . TYR A 1 182 ? 11.420 -8.504 -1.397 1.00 90.25 182 TYR A C 1
ATOM 1388 O O . TYR A 1 182 ? 10.680 -8.217 -2.338 1.00 90.25 182 TYR A O 1
ATOM 1396 N N . THR A 1 183 ? 11.348 -9.675 -0.766 1.00 93.56 183 THR A N 1
ATOM 1397 C CA . THR A 1 183 ? 10.457 -10.772 -1.171 1.00 93.56 183 THR A CA 1
ATOM 1398 C C . THR A 1 183 ? 9.284 -10.978 -0.212 1.00 93.56 183 THR A C 1
ATOM 1400 O O . THR A 1 183 ? 9.321 -10.525 0.939 1.00 93.56 183 THR A O 1
ATOM 1403 N N . TYR A 1 184 ? 8.255 -11.691 -0.674 1.00 95.50 184 TYR A N 1
ATOM 1404 C CA . TYR A 1 184 ? 7.239 -12.319 0.170 1.00 95.50 184 TYR A CA 1
ATOM 1405 C C . TYR A 1 184 ? 7.293 -13.843 0.036 1.00 95.50 184 TYR A C 1
ATOM 1407 O O . TYR A 1 184 ? 7.406 -14.381 -1.061 1.00 95.50 184 TYR A O 1
ATOM 1415 N N . THR A 1 185 ? 7.199 -14.512 1.182 1.00 97.25 185 THR A N 1
ATOM 1416 C CA . THR A 1 185 ? 6.964 -15.952 1.357 1.00 97.25 185 THR A CA 1
ATOM 1417 C C . THR A 1 185 ? 5.511 -16.173 1.796 1.00 97.25 185 THR A C 1
ATOM 1419 O O . THR A 1 185 ? 4.898 -15.217 2.276 1.00 97.25 185 THR A O 1
ATOM 1422 N N . PRO A 1 186 ? 4.940 -17.392 1.749 1.00 97.19 186 PRO A N 1
ATOM 1423 C CA . PRO A 1 186 ? 3.533 -17.610 2.107 1.00 97.19 186 PRO A CA 1
ATOM 1424 C C . PRO A 1 186 ? 3.139 -17.171 3.530 1.00 97.19 186 PRO A C 1
ATOM 1426 O O . PRO A 1 186 ? 2.012 -16.733 3.742 1.00 97.19 186 PRO A O 1
ATOM 1429 N N . ARG A 1 187 ? 4.048 -17.226 4.519 1.00 97.25 187 ARG A N 1
ATOM 1430 C CA . ARG A 1 187 ? 3.762 -16.744 5.888 1.00 97.25 187 ARG A CA 1
ATOM 1431 C C . ARG A 1 187 ? 3.870 -15.222 6.047 1.00 97.25 187 ARG A C 1
ATOM 1433 O O . ARG A 1 187 ? 3.191 -14.660 6.907 1.00 97.25 187 ARG A O 1
ATOM 1440 N N . LYS A 1 188 ? 4.681 -14.535 5.234 1.00 97.00 188 LYS A N 1
ATOM 1441 C CA . LYS A 1 188 ? 4.969 -13.104 5.428 1.00 97.00 188 LYS A CA 1
ATOM 1442 C C . LYS A 1 188 ? 3.738 -12.193 5.281 1.00 97.00 188 LYS A C 1
ATOM 1444 O O . LYS A 1 188 ? 3.614 -11.292 6.107 1.00 97.00 188 LYS A O 1
ATOM 1449 N N . PRO A 1 189 ? 2.807 -12.394 4.324 1.00 97.38 189 PRO A N 1
ATOM 1450 C CA . PRO A 1 189 ? 1.541 -11.663 4.280 1.00 97.38 189 PRO A CA 1
ATOM 1451 C C . PRO A 1 189 ? 0.714 -11.801 5.559 1.00 97.38 189 PRO A C 1
ATOM 1453 O O . PRO A 1 189 ? 0.230 -10.796 6.067 1.00 97.38 189 PRO A O 1
ATOM 1456 N N . LEU A 1 190 ? 0.604 -13.013 6.121 1.00 97.81 190 LEU A N 1
ATOM 1457 C CA . LEU A 1 190 ? -0.160 -13.264 7.351 1.00 97.81 190 LEU A CA 1
ATOM 1458 C C . LEU A 1 190 ? 0.417 -12.468 8.527 1.00 97.81 190 LEU A C 1
ATOM 1460 O O . LEU A 1 190 ? -0.321 -11.761 9.215 1.00 97.81 190 LEU A O 1
ATOM 1464 N N . ARG A 1 191 ? 1.745 -12.514 8.702 1.00 96.75 191 ARG A N 1
ATOM 1465 C CA . ARG A 1 191 ? 2.439 -11.689 9.696 1.00 96.75 191 ARG A CA 1
ATOM 1466 C C . ARG A 1 191 ? 2.241 -10.201 9.420 1.00 96.75 191 ARG A C 1
ATOM 1468 O O . ARG A 1 191 ? 1.845 -9.471 10.316 1.00 96.75 191 ARG A O 1
ATOM 1475 N N . ARG A 1 192 ? 2.488 -9.736 8.191 1.00 96.25 192 ARG A N 1
ATOM 1476 C CA . ARG A 1 192 ? 2.428 -8.304 7.861 1.00 96.25 192 ARG A CA 1
ATOM 1477 C C . ARG A 1 192 ? 1.038 -7.705 8.019 1.00 96.25 192 ARG A C 1
ATOM 1479 O O . ARG A 1 192 ? 0.967 -6.583 8.498 1.00 96.25 192 ARG A O 1
ATOM 1486 N N . VAL A 1 193 ? -0.031 -8.427 7.684 1.00 97.44 193 VAL A N 1
ATOM 1487 C CA . VAL A 1 193 ? -1.407 -7.967 7.929 1.00 97.44 193 VAL A CA 1
ATOM 1488 C C . VAL A 1 193 ? -1.707 -7.906 9.433 1.00 97.44 193 VAL A C 1
ATOM 1490 O O . VAL A 1 193 ? -2.251 -6.904 9.890 1.00 97.44 193 VAL A O 1
ATOM 1493 N N . LEU A 1 194 ? -1.307 -8.916 10.220 1.00 96.81 194 LEU A N 1
ATOM 1494 C CA . LEU A 1 194 ? -1.526 -8.904 11.673 1.00 96.81 194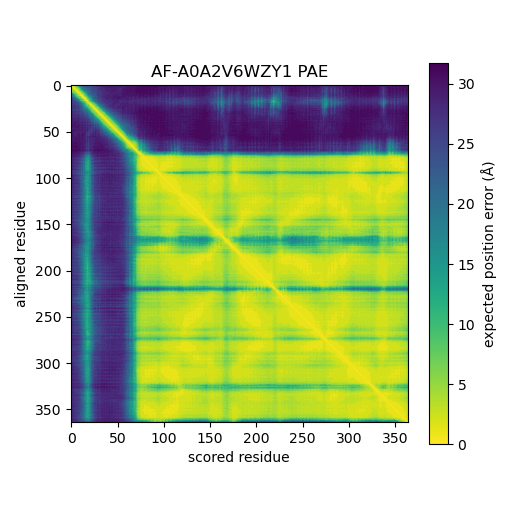 LEU A CA 1
ATOM 1495 C C . LEU A 1 194 ? -0.721 -7.800 12.380 1.00 96.81 194 LEU A C 1
ATOM 1497 O O . LEU A 1 194 ? -1.301 -7.017 13.127 1.00 96.81 194 LEU A O 1
ATOM 1501 N N . ASP A 1 195 ? 0.589 -7.720 12.122 1.00 95.25 195 ASP A N 1
ATOM 1502 C CA . ASP A 1 195 ? 1.485 -6.695 12.673 1.00 95.25 195 ASP A CA 1
ATOM 1503 C C . ASP A 1 195 ? 0.938 -5.289 12.381 1.00 95.25 195 ASP A C 1
ATOM 1505 O O . ASP A 1 195 ? 0.909 -4.429 13.254 1.00 95.25 195 ASP A O 1
ATOM 1509 N N . HIS A 1 196 ? 0.496 -5.051 11.140 1.00 94.75 196 HIS A N 1
ATOM 1510 C CA . HIS A 1 196 ? 0.036 -3.741 10.674 1.00 94.75 196 HIS A CA 1
ATOM 1511 C C . HIS A 1 196 ? -1.310 -3.334 11.284 1.00 94.75 196 HIS A C 1
ATOM 1513 O O . HIS A 1 196 ? -1.477 -2.178 11.670 1.00 94.75 196 HIS A O 1
ATOM 1519 N N . ALA A 1 197 ? -2.232 -4.286 11.462 1.00 95.62 197 ALA A N 1
ATOM 1520 C CA . ALA A 1 197 ? -3.474 -4.056 12.197 1.00 95.62 197 ALA A CA 1
ATOM 1521 C C . ALA A 1 197 ? -3.213 -3.693 13.666 1.00 95.62 197 ALA A C 1
ATOM 1523 O O . ALA A 1 197 ? -3.817 -2.763 14.194 1.00 95.62 197 ALA A O 1
ATOM 1524 N N . LEU A 1 198 ? -2.307 -4.413 14.333 1.00 95.00 198 LEU A N 1
ATOM 1525 C CA . LEU A 1 198 ? -1.992 -4.183 15.745 1.00 95.00 198 LEU A CA 1
ATOM 1526 C C . LEU A 1 198 ? -1.238 -2.863 15.965 1.00 95.00 198 LEU A C 1
ATOM 1528 O O . LEU A 1 198 ? -1.528 -2.160 16.933 1.00 95.00 198 LEU A O 1
ATOM 1532 N N . ASP A 1 199 ? -0.327 -2.499 15.060 1.00 93.44 199 ASP A N 1
ATOM 1533 C CA . ASP A 1 199 ? 0.397 -1.225 15.096 1.00 93.44 199 ASP A CA 1
ATOM 1534 C C . ASP A 1 199 ? -0.561 -0.026 15.012 1.00 93.44 199 ASP A C 1
ATOM 1536 O O . ASP A 1 199 ? -0.534 0.862 15.869 1.00 93.44 199 ASP A O 1
ATOM 1540 N N . HIS A 1 200 ? -1.489 -0.039 14.048 1.00 94.50 200 HIS A N 1
ATOM 1541 C CA . HIS A 1 200 ? -2.439 1.061 13.870 1.00 94.50 200 HIS A CA 1
ATOM 1542 C C . HIS A 1 200 ? -3.626 1.038 14.839 1.00 94.50 200 HIS A C 1
ATOM 1544 O O . HIS A 1 200 ? -4.137 2.105 15.172 1.00 94.50 200 HIS A O 1
ATOM 1550 N N . LEU A 1 201 ? -4.016 -0.123 15.377 1.00 95.25 201 LEU A N 1
ATOM 1551 C CA . LEU A 1 201 ? -4.917 -0.200 16.534 1.00 95.25 201 LEU A CA 1
ATOM 1552 C C . LEU A 1 201 ? -4.316 0.553 17.733 1.00 95.25 201 LEU A C 1
ATOM 1554 O O . LEU A 1 201 ? -4.973 1.405 18.328 1.00 95.25 201 LEU A O 1
ATOM 1558 N N . ASN A 1 202 ? -3.040 0.298 18.032 1.00 93.88 202 ASN A N 1
ATOM 1559 C CA . ASN A 1 202 ? -2.296 1.031 19.053 1.00 93.88 202 ASN A CA 1
ATOM 1560 C C . ASN A 1 202 ? -2.126 2.522 18.694 1.00 93.88 202 ASN A C 1
ATOM 1562 O O . ASN A 1 202 ? -2.256 3.370 19.576 1.00 93.88 202 ASN A O 1
ATOM 1566 N N . GLN A 1 203 ? -1.901 2.873 17.420 1.00 93.38 203 GLN A N 1
ATOM 1567 C CA . GLN A 1 203 ? -1.840 4.279 17.001 1.00 93.38 203 GLN A CA 1
ATOM 1568 C C . GLN A 1 203 ? -3.156 5.022 17.266 1.00 93.38 203 GLN A C 1
ATOM 1570 O O . GLN A 1 203 ? -3.100 6.152 17.745 1.00 93.38 203 GLN A O 1
ATOM 1575 N N . ILE A 1 204 ? -4.319 4.412 16.996 1.00 95.75 204 ILE A N 1
ATOM 1576 C CA . ILE A 1 204 ? -5.634 5.012 17.283 1.00 95.75 204 ILE A CA 1
ATOM 1577 C C . ILE A 1 204 ? -5.765 5.317 18.779 1.00 95.75 204 ILE A C 1
ATOM 1579 O O . ILE A 1 204 ? -6.023 6.465 19.144 1.00 95.75 204 ILE A O 1
ATOM 1583 N N . ASP A 1 205 ? -5.527 4.319 19.638 1.00 94.25 205 ASP A N 1
ATOM 1584 C CA . ASP A 1 205 ? -5.633 4.478 21.093 1.00 94.25 205 ASP A CA 1
ATOM 15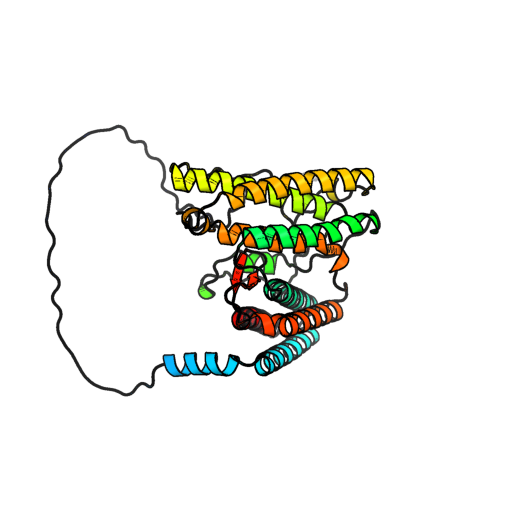85 C C . ASP A 1 205 ? -4.656 5.569 21.607 1.00 94.25 205 ASP A C 1
ATOM 1587 O O . ASP A 1 205 ? -5.040 6.427 22.407 1.00 94.25 205 ASP A O 1
ATOM 1591 N N . GLN A 1 206 ? -3.411 5.609 21.107 1.00 94.12 206 GLN A N 1
ATOM 1592 C CA . GLN A 1 206 ? -2.425 6.626 21.502 1.00 94.12 206 GLN A CA 1
ATOM 1593 C C . GLN A 1 206 ? -2.748 8.037 20.974 1.00 94.12 206 GLN A C 1
ATOM 1595 O O . GLN A 1 206 ? -2.589 9.009 21.714 1.00 94.12 206 GLN A O 1
ATOM 1600 N N . TRP A 1 207 ? -3.241 8.184 19.739 1.00 94.69 207 TRP A N 1
ATOM 1601 C CA . TRP A 1 207 ? -3.681 9.482 19.206 1.00 94.69 207 TRP A CA 1
ATOM 1602 C C . TRP A 1 207 ? -4.895 10.025 19.964 1.00 94.69 207 TRP A C 1
ATOM 1604 O O . TRP A 1 207 ? -4.927 11.217 20.261 1.00 94.69 207 TRP A O 1
ATOM 1614 N N . GLN A 1 208 ? -5.862 9.180 20.344 1.00 94.56 208 GLN A N 1
ATOM 1615 C CA . GLN A 1 208 ? -6.995 9.618 21.168 1.00 94.56 208 GLN A CA 1
ATOM 1616 C C . GLN A 1 208 ? -6.543 10.131 22.542 1.00 94.56 208 GLN A C 1
ATOM 1618 O O . GLN A 1 208 ? -7.045 11.155 23.011 1.00 94.56 208 GLN A O 1
ATOM 1623 N N . LEU A 1 209 ? -5.588 9.451 23.188 1.00 94.75 209 LEU A N 1
ATOM 1624 C CA . LEU A 1 209 ? -5.003 9.911 24.452 1.00 94.75 209 LEU A CA 1
ATOM 1625 C C . LEU A 1 209 ? -4.225 11.223 24.277 1.00 94.75 209 LEU A C 1
ATOM 1627 O O . LEU A 1 209 ? -4.338 12.114 25.125 1.00 94.75 209 LEU A O 1
ATOM 1631 N N . TRP A 1 210 ? -3.497 11.393 23.171 1.00 95.38 210 TRP A N 1
ATOM 1632 C CA . TRP A 1 210 ? -2.795 12.645 22.900 1.00 95.38 210 TRP A CA 1
ATOM 1633 C C . TRP A 1 210 ? -3.767 13.802 22.656 1.00 95.38 210 TRP A C 1
ATOM 1635 O O . TRP A 1 210 ? -3.676 14.823 23.338 1.00 95.38 210 TRP A O 1
ATOM 1645 N N . HIS A 1 211 ? -4.738 13.616 21.758 1.00 95.06 211 HIS A N 1
ATOM 1646 C CA . HIS A 1 211 ? -5.747 14.615 21.411 1.00 95.06 211 HIS A CA 1
ATOM 1647 C C . HIS A 1 211 ? -6.545 15.074 22.641 1.00 95.06 211 HIS A C 1
ATOM 1649 O O . HIS A 1 211 ? -6.691 16.271 22.882 1.00 95.06 211 HIS A O 1
ATOM 1655 N N . ARG A 1 212 ? -7.039 14.123 23.446 1.00 94.69 212 ARG A N 1
ATOM 1656 C CA . ARG A 1 212 ? -8.010 14.402 24.517 1.00 94.69 212 ARG A CA 1
ATOM 1657 C C . ARG A 1 212 ? -7.377 14.690 25.880 1.00 94.69 212 ARG A C 1
ATOM 1659 O O . ARG A 1 212 ? -8.036 15.285 26.728 1.00 94.69 212 ARG A O 1
ATOM 1666 N N . GLN A 1 213 ? -6.146 14.235 26.125 1.00 96.12 213 GLN A N 1
ATOM 1667 C CA . GLN A 1 213 ? -5.497 14.302 27.447 1.00 96.12 213 GLN A CA 1
ATOM 1668 C C . GLN A 1 213 ? -4.072 14.881 27.410 1.00 96.12 213 GLN A C 1
ATOM 1670 O O . GLN A 1 213 ? -3.450 15.029 28.460 1.00 96.12 213 GLN A O 1
ATOM 1675 N N . GLY A 1 214 ? -3.529 15.208 26.231 1.00 94.62 214 GLY A N 1
ATOM 1676 C CA . GLY A 1 214 ? -2.165 15.727 26.088 1.00 94.62 214 GLY A CA 1
ATOM 1677 C C . GLY A 1 214 ? -1.061 14.690 26.333 1.00 94.62 214 GLY A C 1
ATOM 1678 O O . GLY A 1 214 ? 0.109 15.061 26.425 1.00 94.62 214 GLY A O 1
ATOM 1679 N N . VAL A 1 215 ? -1.405 13.402 26.442 1.00 95.50 215 VAL A N 1
ATOM 1680 C CA . VAL A 1 215 ? -0.444 12.317 26.692 1.00 95.50 215 VAL A CA 1
ATOM 1681 C C . VAL A 1 215 ? 0.364 12.062 25.423 1.00 95.50 215 VAL A C 1
ATOM 1683 O O . VAL A 1 215 ? -0.163 11.518 24.458 1.00 95.50 215 VAL A O 1
ATOM 1686 N N . VAL A 1 216 ? 1.639 12.461 25.423 1.00 92.44 216 VAL A N 1
ATOM 1687 C CA . VAL A 1 216 ? 2.529 12.278 24.267 1.00 92.44 216 VAL A CA 1
ATOM 1688 C C . VAL A 1 216 ? 2.760 10.777 24.008 1.00 92.44 216 VAL A C 1
ATOM 1690 O O . VAL A 1 216 ? 3.197 10.069 24.920 1.00 92.44 216 VAL A O 1
ATOM 1693 N N . PRO A 1 217 ? 2.498 10.290 22.784 1.00 90.75 217 PRO A N 1
ATOM 1694 C CA . PRO A 1 217 ? 2.646 8.890 22.400 1.00 90.75 217 PRO A CA 1
ATOM 1695 C C . PRO A 1 217 ? 4.065 8.338 22.546 1.00 90.75 217 PRO A C 1
ATOM 1697 O O . PRO A 1 217 ? 5.064 9.031 22.345 1.00 90.75 217 PRO A O 1
ATOM 1700 N N . THR A 1 218 ? 4.146 7.054 22.891 1.00 84.25 218 THR A N 1
ATOM 1701 C CA . THR A 1 218 ? 5.397 6.302 23.013 1.00 84.25 218 THR A CA 1
ATOM 1702 C C . THR A 1 218 ? 5.603 5.452 21.757 1.00 84.25 218 THR A C 1
ATOM 1704 O O . THR A 1 218 ? 4.727 4.649 21.419 1.00 84.25 218 THR A O 1
ATOM 1707 N N . PRO A 1 219 ? 6.745 5.586 21.052 1.00 72.75 219 PRO A N 1
ATOM 1708 C CA . PRO A 1 219 ? 7.021 4.786 19.867 1.00 72.75 219 PRO A CA 1
ATOM 1709 C C . PRO A 1 219 ? 6.978 3.284 20.148 1.00 72.75 219 PRO A C 1
ATOM 1711 O O . PRO A 1 219 ? 7.543 2.812 21.130 1.00 72.75 219 PRO A O 1
ATOM 1714 N N . THR A 1 220 ? 6.335 2.539 19.250 1.00 70.19 220 THR A N 1
ATOM 1715 C CA . THR A 1 220 ? 6.264 1.074 19.324 1.00 70.19 220 THR A CA 1
ATOM 1716 C C . THR A 1 220 ? 7.452 0.510 18.546 1.00 70.19 220 THR A C 1
ATOM 1718 O O . THR A 1 220 ? 7.551 0.710 17.337 1.00 70.19 220 THR A O 1
ATOM 1721 N N . ASP A 1 221 ? 8.402 -0.130 19.227 1.00 66.06 221 ASP A N 1
ATOM 1722 C CA . ASP A 1 221 ? 9.714 -0.495 18.669 1.00 66.06 221 ASP A CA 1
ATOM 1723 C C . ASP A 1 221 ? 9.838 -1.967 18.226 1.00 66.06 221 ASP A C 1
ATOM 1725 O O . ASP A 1 221 ? 10.841 -2.348 17.617 1.00 66.06 221 ASP A O 1
ATOM 1729 N N . GLY A 1 222 ? 8.803 -2.782 18.460 1.00 70.75 222 GLY A N 1
ATOM 1730 C CA . GLY A 1 222 ? 8.816 -4.230 18.215 1.00 70.75 222 GLY A CA 1
ATOM 1731 C C . GLY A 1 222 ? 8.570 -4.704 16.772 1.00 70.75 222 GLY A C 1
ATOM 1732 O O . GLY A 1 222 ? 8.855 -5.862 16.467 1.00 70.75 222 GLY A O 1
ATOM 1733 N N . TRP A 1 223 ? 8.045 -3.870 15.866 1.00 81.56 223 TRP A N 1
ATOM 1734 C CA . TRP A 1 223 ? 7.555 -4.350 14.563 1.00 81.56 223 TRP A CA 1
ATOM 1735 C C . TRP A 1 223 ? 8.645 -4.508 13.486 1.00 81.56 223 TRP A C 1
ATOM 1737 O O . TRP A 1 223 ? 9.394 -3.581 13.159 1.00 81.56 223 TRP A O 1
ATOM 1747 N N . ALA A 1 224 ? 8.679 -5.681 12.843 1.00 86.81 224 ALA A N 1
ATOM 1748 C CA . ALA A 1 224 ? 9.545 -5.949 11.696 1.00 86.81 224 ALA A CA 1
ATOM 1749 C C . ALA A 1 224 ? 8.911 -5.441 10.377 1.00 86.81 224 ALA A C 1
ATOM 1751 O O . ALA A 1 224 ? 7.811 -5.880 10.020 1.00 86.81 224 ALA A O 1
ATOM 1752 N N . PRO A 1 225 ? 9.597 -4.564 9.613 1.00 84.88 225 PRO A N 1
ATOM 1753 C CA . PRO A 1 225 ? 9.029 -3.888 8.447 1.00 84.88 225 PRO A CA 1
ATOM 1754 C C . PRO A 1 225 ? 8.779 -4.858 7.286 1.00 84.88 225 PRO A C 1
ATOM 1756 O O . PRO A 1 225 ? 9.386 -5.925 7.210 1.00 84.88 225 PRO A O 1
ATOM 1759 N N . SER A 1 226 ? 7.944 -4.459 6.323 1.00 85.56 226 SER A N 1
ATOM 1760 C CA . SER A 1 226 ? 7.686 -5.239 5.100 1.00 85.56 226 SER A CA 1
ATOM 1761 C C . SER A 1 226 ? 8.949 -5.520 4.278 1.00 85.56 226 SER A C 1
ATOM 1763 O O . SER A 1 226 ? 9.045 -6.570 3.645 1.00 85.56 226 SER A O 1
ATOM 1765 N N . THR A 1 227 ? 9.957 -4.647 4.348 1.00 87.88 227 THR A N 1
ATOM 1766 C CA . THR A 1 227 ? 11.265 -4.843 3.705 1.00 87.88 227 THR A CA 1
ATOM 1767 C C . THR A 1 227 ? 12.086 -5.995 4.294 1.00 87.88 227 THR A C 1
ATOM 1769 O O . THR A 1 227 ? 12.997 -6.482 3.630 1.00 87.88 227 THR A O 1
ATOM 1772 N N . LEU A 1 228 ? 11.756 -6.480 5.498 1.00 90.50 228 LEU A N 1
ATOM 1773 C CA . LEU A 1 228 ? 12.458 -7.570 6.174 1.00 90.50 228 LEU A CA 1
ATOM 1774 C C . LEU A 1 228 ? 11.649 -8.874 6.112 1.00 90.50 228 LEU A C 1
ATOM 1776 O O . LEU A 1 228 ? 10.483 -8.917 6.503 1.00 90.50 228 LEU A O 1
ATOM 1780 N N . THR A 1 229 ? 12.285 -9.946 5.639 1.00 93.12 229 THR A N 1
ATOM 1781 C CA . THR A 1 229 ? 11.778 -11.326 5.731 1.00 93.12 229 THR A CA 1
ATOM 1782 C C . THR A 1 229 ? 12.473 -12.011 6.906 1.00 93.12 229 THR A C 1
ATOM 1784 O O . THR A 1 229 ? 13.697 -12.140 6.905 1.00 93.12 229 THR A O 1
ATOM 1787 N N . LEU A 1 230 ? 11.709 -12.406 7.922 1.00 94.50 230 LEU A N 1
ATOM 1788 C CA . LEU A 1 230 ? 12.208 -13.072 9.128 1.00 94.50 230 LEU A CA 1
ATOM 1789 C C . LEU A 1 230 ? 12.449 -14.574 8.879 1.00 94.50 230 LEU A C 1
ATOM 1791 O O . LEU A 1 230 ? 11.857 -15.133 7.957 1.00 94.50 230 LEU A O 1
ATOM 1795 N N . PRO A 1 231 ? 13.247 -15.275 9.707 1.00 95.69 231 PRO A N 1
ATOM 1796 C CA . PRO A 1 231 ? 13.376 -16.733 9.620 1.00 95.69 231 PRO A CA 1
ATOM 1797 C C . PRO A 1 231 ? 12.027 -17.463 9.730 1.00 95.69 231 PRO A C 1
ATOM 1799 O O . PRO A 1 231 ? 11.772 -18.409 8.992 1.00 95.69 231 PRO A O 1
ATOM 1802 N N . GLU A 1 232 ? 11.129 -16.976 10.591 1.00 94.88 232 GLU A N 1
ATOM 1803 C CA . GLU A 1 232 ? 9.773 -17.514 10.783 1.00 94.88 232 GLU A CA 1
ATOM 1804 C C . GLU A 1 232 ? 8.872 -17.350 9.552 1.00 94.88 232 GLU A C 1
ATOM 1806 O O . GLU A 1 232 ? 8.027 -18.208 9.291 1.00 94.88 232 GLU A O 1
ATOM 1811 N N . ASP A 1 233 ? 9.097 -16.304 8.745 1.00 96.56 233 ASP A N 1
ATOM 1812 C CA . ASP A 1 233 ? 8.389 -16.107 7.476 1.00 96.56 233 ASP A CA 1
ATOM 1813 C C . ASP A 1 233 ? 8.700 -17.252 6.483 1.00 96.56 233 ASP A C 1
ATOM 1815 O O . ASP A 1 233 ? 7.961 -17.447 5.521 1.00 96.56 233 ASP A O 1
ATOM 1819 N N . ARG A 1 234 ? 9.781 -18.020 6.694 1.00 96.12 234 ARG A N 1
ATOM 1820 C CA . ARG A 1 234 ? 10.260 -19.092 5.798 1.00 96.12 234 ARG A CA 1
ATOM 1821 C C . ARG A 1 234 ? 9.809 -20.498 6.201 1.00 96.12 234 ARG A C 1
ATOM 1823 O O . ARG A 1 234 ? 10.169 -21.466 5.536 1.00 96.12 234 ARG A O 1
ATOM 1830 N N . LEU A 1 235 ? 9.056 -20.633 7.293 1.00 96.06 235 LEU A N 1
ATOM 1831 C CA . LEU A 1 235 ? 8.525 -21.925 7.726 1.00 96.06 235 LEU A CA 1
ATOM 1832 C C . LEU A 1 235 ? 7.370 -22.373 6.804 1.00 96.06 235 LEU A C 1
ATOM 1834 O O . LEU A 1 235 ? 6.578 -21.527 6.379 1.00 96.06 235 LEU A O 1
ATOM 1838 N N . PRO A 1 236 ? 7.198 -23.683 6.530 1.00 95.44 236 PRO A N 1
ATOM 1839 C CA . PRO A 1 236 ? 6.066 -24.182 5.746 1.00 95.44 236 PRO A CA 1
ATOM 1840 C C . PRO A 1 236 ? 4.721 -23.724 6.324 1.00 95.44 236 PRO A C 1
ATOM 1842 O O . PRO A 1 236 ? 4.547 -23.707 7.542 1.00 95.44 236 PRO A O 1
ATOM 1845 N N . LEU A 1 237 ? 3.766 -23.346 5.475 1.00 96.69 237 LEU A N 1
ATOM 1846 C CA . LEU A 1 237 ? 2.414 -22.972 5.896 1.00 96.69 237 LEU A CA 1
ATOM 1847 C C . LEU A 1 237 ? 1.507 -24.210 5.853 1.00 96.69 237 LEU A C 1
ATOM 1849 O O . LEU A 1 237 ? 1.289 -24.766 4.780 1.00 96.69 237 LEU A O 1
ATOM 1853 N N . THR A 1 238 ? 0.982 -24.651 6.999 1.00 96.88 238 THR A N 1
ATOM 1854 C CA . THR A 1 238 ? -0.048 -25.705 7.043 1.00 96.88 238 THR A CA 1
ATOM 1855 C C . THR A 1 238 ? -1.458 -25.107 7.051 1.00 96.88 238 THR A C 1
ATOM 1857 O O . THR A 1 238 ? -1.638 -23.922 7.335 1.00 96.88 238 THR A O 1
ATOM 1860 N N . ALA A 1 239 ? -2.481 -25.929 6.792 1.00 97.62 239 ALA A N 1
ATOM 1861 C CA . ALA A 1 239 ? -3.878 -25.509 6.925 1.00 97.62 239 ALA A CA 1
ATOM 1862 C C . ALA A 1 239 ? -4.196 -25.025 8.356 1.00 97.62 239 ALA A C 1
ATOM 1864 O O . ALA A 1 239 ? -4.774 -23.957 8.534 1.00 97.62 239 ALA A O 1
ATOM 1865 N N . THR A 1 240 ? -3.728 -25.753 9.377 1.00 97.88 240 THR A N 1
ATOM 1866 C CA . THR A 1 240 ? -3.912 -25.395 10.792 1.00 97.88 240 THR A CA 1
ATOM 1867 C C . THR A 1 240 ? -3.208 -24.088 11.164 1.00 97.88 240 THR A C 1
ATOM 1869 O O . THR A 1 240 ? -3.766 -23.288 11.916 1.00 97.88 240 THR A O 1
ATOM 1872 N N . ASP A 1 241 ? -2.003 -23.839 10.633 1.00 97.44 241 ASP A N 1
ATOM 1873 C CA . ASP A 1 241 ? -1.343 -22.536 10.779 1.00 97.44 241 ASP A CA 1
ATOM 1874 C C . ASP A 1 241 ? -2.212 -21.432 10.169 1.00 97.44 241 ASP A C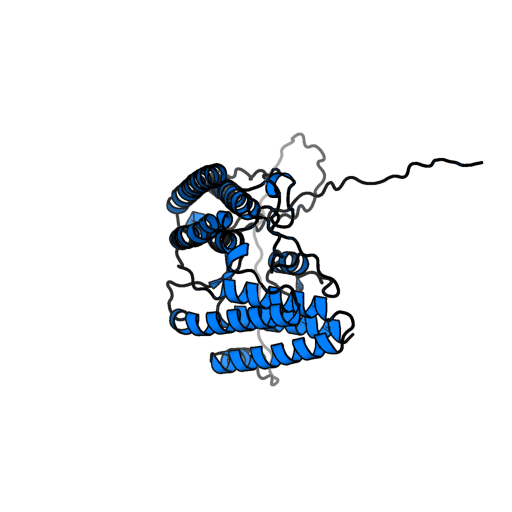 1
ATOM 1876 O O . ASP A 1 241 ? -2.465 -20.420 10.823 1.00 97.44 241 ASP A O 1
ATOM 1880 N N . LEU A 1 242 ? -2.663 -21.625 8.924 1.00 98.19 242 LEU A N 1
ATOM 1881 C CA . LEU A 1 242 ? -3.434 -20.636 8.179 1.00 98.19 242 LEU A CA 1
ATOM 1882 C C . LEU A 1 242 ? -4.747 -20.288 8.890 1.00 98.19 242 LEU A C 1
ATOM 1884 O O . LEU A 1 242 ? -5.024 -19.106 9.076 1.00 98.19 242 LEU A O 1
ATOM 1888 N N . ASP A 1 243 ? -5.515 -21.275 9.354 1.00 98.56 243 ASP A N 1
ATOM 1889 C CA . ASP A 1 243 ? -6.751 -21.034 10.109 1.00 98.56 243 ASP A CA 1
ATOM 1890 C C . ASP A 1 243 ? -6.487 -20.241 11.398 1.00 98.56 243 ASP A C 1
ATOM 1892 O O . ASP A 1 243 ? -7.198 -19.279 11.702 1.00 98.56 243 ASP A O 1
ATOM 1896 N N . ALA A 1 244 ? -5.419 -20.579 12.128 1.00 98.44 244 ALA A N 1
ATOM 1897 C CA . ALA A 1 244 ? -5.035 -19.862 13.339 1.00 98.44 244 ALA A CA 1
ATOM 1898 C C . ALA A 1 244 ? -4.546 -18.427 13.049 1.00 98.44 244 ALA A C 1
ATOM 1900 O O . ALA A 1 244 ? -4.807 -17.516 13.836 1.00 98.44 244 ALA A O 1
ATOM 1901 N N . TRP A 1 245 ? -3.842 -18.194 11.937 1.00 98.44 245 TRP A N 1
ATOM 1902 C CA . TRP A 1 245 ? -3.456 -16.852 11.485 1.00 98.44 245 TRP A CA 1
ATOM 1903 C C . TRP A 1 245 ? -4.670 -16.024 11.064 1.00 98.44 245 TRP A C 1
ATOM 1905 O O . TRP A 1 245 ? -4.832 -14.905 11.547 1.00 98.44 245 TRP A O 1
ATOM 1915 N N . LEU A 1 246 ? -5.548 -16.581 10.228 1.00 98.62 246 LEU A N 1
ATOM 1916 C CA . LEU A 1 246 ? -6.765 -15.914 9.768 1.00 98.62 246 LEU A CA 1
ATOM 1917 C C . LEU A 1 246 ? -7.676 -15.543 10.942 1.00 98.62 246 LEU A C 1
ATOM 1919 O O . LEU A 1 246 ? -8.169 -14.424 10.981 1.00 98.62 246 LEU A O 1
ATOM 1923 N N . TRP A 1 247 ? -7.840 -16.416 11.942 1.00 98.69 247 TRP A N 1
ATOM 1924 C CA . TRP A 1 247 ? -8.615 -16.083 13.142 1.00 98.69 247 TRP A CA 1
ATOM 1925 C C . TRP A 1 247 ? -8.027 -14.892 13.918 1.00 98.69 247 TRP A C 1
ATOM 1927 O O . TRP A 1 247 ? -8.778 -14.008 14.336 1.00 98.69 247 TRP A O 1
ATOM 1937 N N . ARG A 1 248 ? -6.695 -14.834 14.088 1.00 98.69 248 ARG A N 1
ATOM 1938 C CA . ARG A 1 248 ? -6.014 -13.714 14.773 1.00 98.69 248 ARG A CA 1
ATOM 1939 C C . ARG A 1 248 ? -6.168 -12.405 14.003 1.00 98.69 248 ARG A C 1
ATOM 1941 O O . ARG A 1 248 ? -6.466 -11.384 14.616 1.00 98.69 248 ARG A O 1
ATOM 1948 N N . ILE A 1 249 ? -6.006 -12.450 12.681 1.00 98.62 249 ILE A N 1
ATOM 1949 C CA . ILE A 1 249 ? -6.201 -11.300 11.789 1.00 98.62 249 ILE A CA 1
ATOM 1950 C C . ILE A 1 249 ? -7.655 -10.811 11.869 1.00 98.62 249 ILE A C 1
ATOM 1952 O O . ILE A 1 249 ? -7.877 -9.629 12.120 1.00 98.62 249 ILE A O 1
ATOM 1956 N N . ASP A 1 250 ? -8.635 -11.716 11.773 1.00 98.56 250 ASP A N 1
ATOM 1957 C CA . ASP A 1 250 ? -10.063 -11.394 11.902 1.00 98.56 250 ASP A CA 1
ATOM 1958 C C . ASP A 1 250 ? -10.392 -10.751 13.268 1.00 98.56 250 ASP A C 1
ATOM 1960 O O . ASP A 1 250 ? -11.291 -9.913 13.349 1.00 98.56 250 ASP A O 1
ATOM 1964 N N . GLN A 1 251 ? -9.697 -11.123 14.356 1.00 98.69 251 GLN A N 1
ATOM 1965 C CA . GLN A 1 251 ? -9.873 -10.466 15.663 1.00 98.69 251 GLN A CA 1
ATOM 1966 C C . GLN A 1 251 ? -9.212 -9.082 15.708 1.00 98.69 251 GLN A C 1
ATOM 1968 O O . GLN A 1 251 ? -9.840 -8.135 16.179 1.00 98.69 251 GLN A O 1
ATOM 1973 N N . ALA A 1 252 ? -7.977 -8.945 15.217 1.00 98.31 252 ALA A N 1
ATOM 1974 C CA . ALA A 1 252 ? -7.257 -7.672 15.216 1.00 98.31 252 ALA A CA 1
ATOM 1975 C C . ALA A 1 252 ? -7.970 -6.615 14.358 1.00 98.31 252 ALA A C 1
ATOM 1977 O O . ALA A 1 252 ? -8.201 -5.501 14.826 1.00 98.31 252 ALA A O 1
ATOM 1978 N N . MET A 1 253 ? -8.409 -6.985 13.150 1.00 98.19 253 MET A N 1
ATOM 1979 C CA . MET A 1 253 ? -9.160 -6.090 12.265 1.00 98.19 253 MET A CA 1
ATOM 1980 C C . MET A 1 253 ? -10.530 -5.729 12.836 1.00 98.19 253 MET A C 1
ATOM 1982 O O . MET A 1 253 ? -10.918 -4.566 12.786 1.00 98.19 253 MET A O 1
ATOM 1986 N N . ARG A 1 254 ? -11.237 -6.673 13.474 1.00 98.38 254 ARG A N 1
ATOM 1987 C CA . ARG A 1 254 ? -12.491 -6.366 14.181 1.00 98.38 254 ARG A CA 1
ATOM 1988 C C . ARG A 1 254 ? -12.286 -5.339 15.296 1.00 98.38 254 ARG A C 1
ATOM 1990 O O . ARG A 1 254 ? -13.106 -4.437 15.428 1.00 98.38 254 ARG A O 1
ATOM 1997 N N . LEU A 1 255 ? -11.218 -5.460 16.088 1.00 98.50 255 LEU A N 1
ATOM 1998 C CA . LEU A 1 255 ? -10.902 -4.494 17.147 1.00 98.50 255 LEU A CA 1
ATOM 1999 C C . LEU A 1 255 ? -10.532 -3.119 16.573 1.00 98.50 255 LEU A C 1
ATOM 2001 O O . LEU A 1 255 ? -11.019 -2.109 17.077 1.00 98.50 255 LEU A O 1
ATOM 2005 N N . LEU A 1 256 ? -9.736 -3.077 15.498 1.00 98.44 256 LEU A N 1
ATOM 2006 C CA . LEU A 1 256 ? -9.385 -1.840 14.795 1.00 98.44 256 LEU A CA 1
ATOM 2007 C C . LEU A 1 256 ? -10.629 -1.139 14.239 1.00 98.44 256 LEU A C 1
ATOM 2009 O O . LEU A 1 256 ? -10.824 0.042 14.511 1.00 98.44 256 LEU A O 1
ATOM 2013 N N . VAL A 1 257 ? -11.511 -1.864 13.545 1.00 98.44 257 VAL A N 1
ATOM 2014 C CA . VAL A 1 257 ? -12.787 -1.339 13.029 1.00 98.44 257 VAL A CA 1
ATOM 2015 C C . VAL A 1 257 ? -13.684 -0.841 14.167 1.00 98.44 257 VAL A C 1
ATOM 2017 O O . VAL A 1 257 ? -14.213 0.263 14.085 1.00 98.44 257 VAL A O 1
ATOM 2020 N N . GLN A 1 258 ? -13.804 -1.588 15.270 1.00 98.31 258 GLN A N 1
ATOM 2021 C CA . GLN A 1 258 ? -14.586 -1.165 16.442 1.00 98.31 258 GLN A CA 1
ATOM 2022 C C . GLN A 1 258 ? -14.042 0.107 17.107 1.00 98.31 258 GLN A C 1
ATOM 2024 O O . GLN A 1 258 ? -14.827 0.922 17.589 1.00 98.31 258 GLN A O 1
ATOM 2029 N N . ARG A 1 259 ? -12.716 0.294 17.148 1.00 98.12 259 ARG A N 1
ATOM 2030 C CA . ARG A 1 259 ? -12.096 1.538 17.630 1.00 98.12 259 ARG A CA 1
ATOM 2031 C C . ARG A 1 259 ? -12.301 2.688 16.651 1.00 98.12 259 ARG A C 1
ATOM 2033 O O . ARG A 1 259 ? -12.691 3.769 17.078 1.00 98.12 259 ARG A O 1
ATOM 2040 N N . ALA A 1 260 ? -12.107 2.440 15.359 1.00 97.94 260 ALA A N 1
ATOM 2041 C CA . ALA A 1 260 ? -12.272 3.431 14.302 1.00 97.94 260 ALA A CA 1
ATOM 2042 C C . ALA A 1 260 ? -13.718 3.955 14.208 1.00 97.94 260 ALA A C 1
ATOM 2044 O O . ALA A 1 260 ? -13.928 5.160 14.123 1.00 97.94 260 ALA A O 1
ATOM 2045 N N . ALA A 1 261 ? -14.714 3.072 14.327 1.00 97.50 261 ALA A N 1
ATOM 2046 C CA . ALA A 1 261 ? -16.137 3.423 14.337 1.00 97.50 261 ALA A CA 1
ATOM 2047 C C . ALA A 1 261 ? -16.574 4.262 15.558 1.00 97.50 261 ALA A C 1
ATOM 2049 O O . ALA A 1 261 ? -17.667 4.824 15.557 1.00 97.50 261 ALA A O 1
ATOM 2050 N N . ALA A 1 262 ? -15.742 4.349 16.603 1.00 96.94 262 ALA A N 1
ATOM 2051 C CA . ALA A 1 262 ? -15.978 5.182 17.783 1.00 96.94 262 ALA A CA 1
ATOM 2052 C C . ALA A 1 262 ? -15.291 6.566 17.708 1.00 96.94 262 ALA A C 1
ATOM 2054 O O . ALA A 1 262 ? -15.328 7.320 18.686 1.00 96.94 262 ALA A O 1
ATOM 2055 N N . LEU A 1 263 ? -14.643 6.897 16.584 1.00 97.06 263 LEU A N 1
ATOM 2056 C CA . LEU A 1 263 ? -14.011 8.196 16.343 1.00 97.06 263 LEU A CA 1
ATOM 2057 C C . LEU A 1 263 ? -15.035 9.216 15.832 1.00 97.06 263 LEU A C 1
ATOM 2059 O O . LEU A 1 263 ? -15.807 8.932 14.917 1.00 97.06 263 LEU A O 1
ATOM 2063 N N . GLY A 1 264 ? -15.017 10.427 16.395 1.00 95.56 264 GLY A N 1
ATOM 2064 C CA . GLY A 1 264 ? -15.716 11.568 15.800 1.00 95.56 264 GLY A CA 1
ATOM 2065 C C . GLY A 1 264 ? -14.936 12.148 14.615 1.00 95.56 264 GLY A C 1
ATOM 2066 O O . GLY A 1 264 ? -13.750 11.864 14.453 1.00 95.56 264 GLY A O 1
ATOM 2067 N N . GLY A 1 265 ? -15.572 13.021 13.823 1.00 96.00 265 GLY A N 1
ATOM 2068 C CA . GLY A 1 265 ? -14.882 13.771 12.760 1.00 96.00 265 GLY A CA 1
ATOM 2069 C C . GLY A 1 265 ? -13.654 14.524 13.286 1.00 96.00 265 GLY A C 1
ATOM 2070 O O . GLY A 1 265 ? -12.571 14.400 12.724 1.00 96.00 265 GLY A O 1
ATOM 2071 N N . ASP A 1 266 ? -13.793 15.175 14.443 1.00 95.50 266 ASP A N 1
ATOM 2072 C CA . ASP A 1 266 ? -12.692 15.872 15.112 1.00 95.50 266 ASP A CA 1
ATOM 2073 C C . ASP A 1 266 ? -11.528 14.936 15.486 1.00 95.50 266 ASP A C 1
ATOM 2075 O O . ASP A 1 266 ? -10.381 15.340 15.363 1.00 95.50 266 ASP A O 1
ATOM 2079 N N . ASP A 1 267 ? -11.771 13.681 15.898 1.00 96.12 267 ASP A N 1
ATOM 2080 C CA . ASP A 1 267 ? -10.683 12.719 16.161 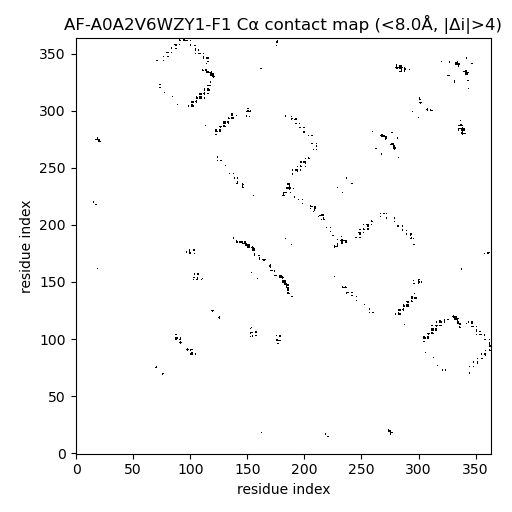1.00 96.12 267 ASP A CA 1
ATOM 2081 C C . ASP A 1 267 ? -10.064 12.168 14.861 1.00 96.12 267 ASP A C 1
ATOM 2083 O O . ASP A 1 267 ? -8.878 11.836 14.831 1.00 96.12 267 ASP A O 1
ATOM 2087 N N . LEU A 1 268 ? -10.861 12.038 13.792 1.00 97.31 268 LEU A N 1
ATOM 2088 C CA . LEU A 1 268 ? -10.405 11.562 12.483 1.00 97.31 268 LEU A CA 1
ATOM 2089 C C . LEU A 1 268 ? -9.484 12.569 11.790 1.00 97.31 268 LEU A C 1
ATOM 2091 O O . LEU A 1 268 ? -8.501 12.155 11.171 1.00 97.31 268 LEU A O 1
ATOM 2095 N N . ASP A 1 269 ? -9.804 13.857 11.907 1.00 96.44 269 ASP A N 1
ATOM 2096 C CA . ASP A 1 269 ? -9.142 14.958 11.202 1.00 96.44 269 ASP A CA 1
ATOM 2097 C C . ASP A 1 269 ? -8.210 15.795 12.096 1.00 96.44 269 ASP A C 1
ATOM 2099 O O . ASP A 1 269 ? -7.533 16.700 11.602 1.00 96.44 269 ASP A O 1
ATOM 2103 N N . TRP A 1 270 ? -8.113 15.484 13.397 1.00 96.06 270 TRP A N 1
ATOM 2104 C CA . TRP A 1 270 ? -7.122 16.098 14.281 1.00 96.06 270 TRP A CA 1
ATOM 2105 C C . TRP A 1 270 ? -5.707 15.889 13.737 1.00 96.06 270 TRP A C 1
ATOM 2107 O O . TRP A 1 270 ? -5.290 14.763 13.457 1.00 96.06 270 TRP A O 1
ATOM 2117 N N . GLN A 1 271 ? -4.961 16.989 13.618 1.00 94.88 271 GLN A N 1
ATOM 2118 C CA . GLN A 1 271 ? -3.591 17.006 13.121 1.00 94.88 271 GLN A CA 1
ATOM 2119 C C . GLN A 1 271 ? -2.593 16.975 14.297 1.00 94.88 271 GLN A C 1
ATOM 2121 O O . GLN A 1 271 ? -2.493 17.958 15.038 1.00 94.88 271 GLN A O 1
ATOM 2126 N N . PRO A 1 272 ? -1.806 15.893 14.446 1.00 91.75 272 PRO A N 1
ATOM 2127 C CA . PRO A 1 272 ? -0.756 15.773 15.453 1.00 91.75 272 PRO A CA 1
ATOM 2128 C C . PRO A 1 272 ? 0.271 16.920 15.420 1.00 91.75 272 PRO A C 1
ATOM 2130 O O . PRO A 1 272 ? 0.730 17.290 14.329 1.00 91.75 272 PRO A O 1
ATOM 2133 N N . PRO A 1 273 ? 0.699 17.448 16.589 1.00 89.88 273 PRO A N 1
ATOM 2134 C CA . PRO A 1 273 ? 1.692 18.525 16.690 1.00 89.88 273 PRO A CA 1
ATOM 2135 C C . PRO A 1 273 ? 3.078 18.224 16.095 1.00 89.88 273 PRO A C 1
ATOM 2137 O O . PRO A 1 273 ? 3.823 19.155 15.799 1.00 89.88 273 PRO A O 1
ATOM 2140 N N . ASP A 1 274 ? 3.446 16.951 15.933 1.00 84.56 274 ASP A N 1
ATOM 2141 C CA . ASP A 1 274 ? 4.725 16.496 15.362 1.00 84.56 274 ASP A CA 1
ATOM 2142 C C . ASP A 1 274 ? 4.681 16.267 13.835 1.00 84.56 274 ASP A C 1
ATOM 2144 O O . ASP A 1 274 ? 5.639 15.753 13.252 1.00 84.56 274 ASP A O 1
ATOM 2148 N N . ALA A 1 275 ? 3.579 16.670 13.190 1.00 82.06 275 ALA A N 1
ATOM 2149 C CA . ALA A 1 275 ? 3.252 16.395 11.791 1.00 82.06 275 ALA A CA 1
ATOM 2150 C C . ALA A 1 275 ? 3.054 14.901 11.448 1.00 82.06 275 ALA A C 1
ATOM 2152 O O . ALA A 1 275 ? 3.071 14.529 10.271 1.00 82.06 275 ALA A O 1
ATOM 2153 N N . GLY A 1 276 ? 2.800 14.046 12.447 1.00 86.56 276 GLY A N 1
ATOM 2154 C CA . GLY A 1 276 ? 2.232 12.716 12.229 1.00 86.56 276 GLY A CA 1
ATOM 2155 C C . GLY A 1 276 ? 0.860 12.765 11.538 1.00 86.56 276 GLY A C 1
ATOM 2156 O O . GLY A 1 276 ? 0.253 13.824 11.380 1.00 86.56 276 GLY A O 1
ATOM 2157 N N . TRP A 1 277 ? 0.362 11.622 11.069 1.00 92.56 277 TRP A N 1
ATOM 2158 C CA . TRP A 1 277 ? -0.840 11.591 10.223 1.00 92.56 277 TRP A CA 1
ATOM 2159 C C . TRP A 1 277 ? -2.155 11.701 11.017 1.00 92.56 277 TRP A C 1
ATOM 2161 O O . TRP A 1 277 ? -2.254 11.089 12.082 1.00 92.56 277 TRP A O 1
ATOM 2171 N N . PRO A 1 278 ? -3.188 12.392 10.494 1.00 95.44 278 PRO A N 1
ATOM 2172 C CA . PRO A 1 278 ? -4.546 12.325 11.039 1.00 95.44 278 PRO A CA 1
ATOM 2173 C C . PRO A 1 278 ? -5.128 10.909 10.878 1.00 95.44 278 PRO A C 1
ATOM 2175 O O . PRO A 1 278 ? -4.768 10.185 9.940 1.00 95.44 278 PRO A O 1
ATOM 2178 N N . LEU A 1 279 ? -6.035 10.489 11.769 1.00 97.50 279 LEU A N 1
ATOM 2179 C CA . LEU A 1 279 ? -6.523 9.101 11.790 1.00 97.50 279 LEU A CA 1
ATOM 2180 C C . LEU A 1 279 ? -7.289 8.704 10.519 1.00 97.50 279 LEU A C 1
ATOM 2182 O O . LEU A 1 279 ? -7.192 7.548 10.109 1.00 97.50 279 LEU A O 1
ATOM 2186 N N . ARG A 1 280 ? -7.950 9.640 9.822 1.00 97.88 280 ARG A N 1
ATOM 2187 C CA . ARG A 1 280 ? -8.549 9.384 8.496 1.00 97.88 280 ARG A CA 1
ATOM 2188 C C . ARG A 1 280 ? -7.521 8.831 7.503 1.00 97.88 280 ARG A C 1
ATOM 2190 O O . ARG A 1 280 ? -7.767 7.817 6.850 1.00 97.88 280 ARG A O 1
ATOM 2197 N N . ARG A 1 281 ? -6.338 9.455 7.439 1.00 96.56 281 ARG A N 1
ATOM 2198 C CA . ARG A 1 281 ? -5.215 8.997 6.606 1.00 96.56 281 ARG A CA 1
ATOM 2199 C C . ARG A 1 281 ? -4.691 7.641 7.078 1.00 96.56 281 ARG A C 1
ATOM 2201 O O . ARG A 1 281 ? -4.465 6.764 6.250 1.00 96.56 281 ARG A O 1
ATOM 2208 N N . VAL A 1 282 ? -4.525 7.449 8.389 1.00 96.81 282 VAL A N 1
ATOM 2209 C CA . VAL A 1 282 ? -4.053 6.173 8.966 1.00 96.81 282 VAL A CA 1
ATOM 2210 C C . VAL A 1 282 ? -4.972 5.009 8.584 1.00 96.81 282 VAL A C 1
ATOM 2212 O O . VAL A 1 282 ? -4.494 3.958 8.170 1.00 96.81 282 VAL A O 1
ATOM 2215 N N . LEU A 1 283 ? -6.287 5.190 8.656 1.00 98.44 283 LEU A N 1
ATOM 2216 C CA . LEU A 1 283 ? -7.252 4.138 8.335 1.00 98.44 283 LEU A CA 1
ATOM 2217 C C . LEU A 1 283 ? -7.278 3.798 6.835 1.00 98.44 283 LEU A C 1
ATOM 2219 O O . LEU A 1 283 ? -7.271 2.623 6.473 1.00 98.44 283 LEU A O 1
ATOM 2223 N N . HIS A 1 284 ? -7.213 4.794 5.945 1.00 98.12 284 HIS A N 1
ATOM 2224 C CA . HIS A 1 284 ? -7.052 4.523 4.512 1.00 98.12 284 HIS A CA 1
ATOM 2225 C C . HIS A 1 284 ? -5.700 3.856 4.182 1.00 98.12 284 HIS A C 1
ATOM 2227 O O . HIS A 1 284 ? -5.640 3.005 3.294 1.00 98.12 284 HIS A O 1
ATOM 2233 N N . HIS A 1 285 ? -4.629 4.189 4.916 1.00 96.50 285 HIS A N 1
ATOM 2234 C CA . HIS A 1 285 ? -3.331 3.511 4.825 1.00 96.50 285 HIS A CA 1
ATOM 2235 C C . HIS A 1 285 ? -3.426 2.029 5.227 1.00 96.50 285 HIS A C 1
ATOM 2237 O O . HIS A 1 285 ? -2.926 1.177 4.487 1.00 96.50 285 HIS A O 1
ATOM 2243 N N . VAL A 1 286 ? -4.094 1.715 6.348 1.00 97.56 286 VAL A N 1
ATOM 2244 C CA . VAL A 1 286 ? -4.397 0.336 6.783 1.00 97.56 286 VAL A CA 1
ATOM 2245 C C . VAL A 1 286 ? -5.118 -0.417 5.670 1.00 97.56 286 VAL A C 1
ATOM 2247 O O . VAL A 1 286 ? -4.618 -1.441 5.205 1.00 97.56 286 VAL A O 1
ATOM 2250 N N . ALA A 1 287 ? -6.230 0.137 5.182 1.00 97.75 287 ALA A N 1
ATOM 2251 C CA . ALA A 1 287 ? -7.055 -0.477 4.148 1.00 97.75 287 ALA A CA 1
ATOM 2252 C C . ALA A 1 287 ? -6.259 -0.808 2.870 1.00 97.75 287 ALA A C 1
ATOM 2254 O O . ALA A 1 287 ? -6.294 -1.936 2.369 1.00 97.75 287 ALA A O 1
ATOM 2255 N N . ARG A 1 288 ? -5.475 0.151 2.355 1.00 94.44 288 ARG A N 1
ATOM 2256 C CA . ARG A 1 288 ? -4.712 -0.040 1.112 1.00 94.44 288 ARG A CA 1
ATOM 2257 C C . ARG A 1 288 ? -3.509 -0.973 1.288 1.00 94.44 288 ARG A C 1
ATOM 2259 O O . ARG A 1 288 ? -3.270 -1.831 0.436 1.00 94.44 288 ARG A O 1
ATOM 2266 N N . SER A 1 289 ? -2.761 -0.836 2.383 1.00 91.69 289 SER A N 1
ATOM 2267 C CA . SER A 1 289 ? -1.592 -1.685 2.653 1.00 91.69 289 SER A CA 1
ATOM 2268 C C . SER A 1 289 ? -1.967 -3.127 2.996 1.00 91.69 289 SER A C 1
ATOM 2270 O O . SER A 1 289 ? -1.215 -4.034 2.639 1.00 91.69 289 SER A O 1
ATOM 2272 N N . GLU A 1 290 ? -3.124 -3.379 3.619 1.00 92.19 290 GLU A N 1
ATOM 2273 C CA . GLU A 1 290 ? -3.610 -4.747 3.823 1.00 92.19 290 GLU A CA 1
ATOM 2274 C C . GLU A 1 290 ? -3.742 -5.485 2.487 1.00 92.19 290 GLU A C 1
ATOM 2276 O O . GLU A 1 290 ? -3.216 -6.591 2.351 1.00 92.19 290 GLU A O 1
ATOM 2281 N N . VAL A 1 291 ? -4.397 -4.875 1.490 1.00 89.38 291 VAL A N 1
ATOM 2282 C CA . VAL A 1 291 ? -4.564 -5.494 0.164 1.00 89.38 291 VAL A CA 1
ATOM 2283 C C . VAL A 1 291 ? -3.207 -5.727 -0.495 1.00 89.38 291 VAL A C 1
ATOM 2285 O O . VAL A 1 291 ? -2.978 -6.821 -1.000 1.00 89.38 291 VAL A O 1
ATOM 2288 N N . LEU A 1 292 ? -2.284 -4.761 -0.418 1.00 90.75 292 LEU A N 1
ATOM 2289 C CA . LEU A 1 292 ? -0.909 -4.895 -0.917 1.00 90.75 292 LEU A CA 1
ATOM 2290 C C . LEU A 1 292 ? -0.201 -6.129 -0.333 1.00 90.75 292 LEU A C 1
ATOM 2292 O O . LEU A 1 292 ? 0.416 -6.897 -1.074 1.00 90.75 292 LEU A O 1
ATOM 2296 N N . TYR A 1 293 ? -0.283 -6.343 0.984 1.00 94.75 293 TYR A N 1
ATOM 2297 C CA . TYR A 1 293 ? 0.325 -7.513 1.622 1.00 94.75 293 TYR A CA 1
ATOM 2298 C C . TYR A 1 293 ? -0.409 -8.801 1.245 1.00 94.75 293 TYR A C 1
ATOM 2300 O O . TYR A 1 293 ? 0.223 -9.771 0.818 1.00 94.75 293 TYR A O 1
ATOM 2308 N N . ALA A 1 294 ? -1.734 -8.812 1.389 1.00 95.81 294 ALA A N 1
ATOM 2309 C CA . ALA A 1 294 ? -2.565 -9.993 1.212 1.00 95.81 294 ALA A CA 1
ATOM 2310 C C . ALA A 1 294 ? -2.547 -10.516 -0.228 1.00 95.81 294 ALA A C 1
ATOM 2312 O O . ALA A 1 294 ? -2.397 -11.718 -0.433 1.00 95.81 294 ALA A O 1
ATOM 2313 N N . ALA A 1 295 ? -2.657 -9.621 -1.212 1.00 94.94 295 ALA A N 1
ATOM 2314 C CA . ALA A 1 295 ? -2.697 -9.954 -2.631 1.00 94.94 295 ALA A CA 1
ATOM 2315 C C . ALA A 1 295 ? -1.316 -10.220 -3.245 1.00 94.94 295 ALA A C 1
ATOM 2317 O O . ALA A 1 295 ? -1.258 -10.585 -4.412 1.00 94.94 295 ALA A O 1
ATOM 2318 N N . SER A 1 296 ? -0.219 -10.078 -2.491 1.00 94.56 296 SER A N 1
ATOM 2319 C CA . SER A 1 296 ? 1.157 -10.173 -3.010 1.00 94.56 296 SER A CA 1
ATOM 2320 C C . SER A 1 296 ? 1.411 -11.372 -3.939 1.00 94.56 296 SER A C 1
ATOM 2322 O O . SER A 1 296 ? 2.042 -11.188 -4.977 1.00 94.56 296 SER A O 1
ATOM 2324 N N . PHE A 1 297 ? 0.892 -12.564 -3.613 1.00 96.00 297 PHE A N 1
ATOM 2325 C CA . PHE A 1 297 ? 0.991 -13.767 -4.456 1.00 96.00 297 PHE A CA 1
ATOM 2326 C C . PHE A 1 297 ? 0.038 -13.777 -5.657 1.00 96.00 297 PHE A C 1
ATOM 2328 O O . PHE A 1 297 ? 0.472 -14.093 -6.761 1.00 96.00 297 PHE A O 1
ATOM 2335 N N . ASP A 1 298 ? -1.233 -13.416 -5.476 1.00 94.31 298 ASP A N 1
ATOM 2336 C CA . ASP A 1 298 ? -2.216 -13.427 -6.573 1.00 94.31 298 ASP A CA 1
ATOM 2337 C C . ASP A 1 298 ? -1.975 -12.314 -7.602 1.00 94.31 298 ASP A C 1
ATOM 2339 O O . ASP A 1 298 ? -2.275 -12.466 -8.782 1.00 94.31 298 ASP A O 1
ATOM 2343 N N . GLU A 1 299 ? -1.444 -11.182 -7.143 1.00 92.75 299 GLU A N 1
ATOM 2344 C CA . GLU A 1 299 ? -1.070 -10.021 -7.947 1.00 92.75 299 GLU A CA 1
ATOM 2345 C C . GLU A 1 299 ? 0.448 -9.972 -8.197 1.00 92.75 299 GLU A C 1
ATOM 2347 O O . GLU A 1 299 ? 0.986 -8.916 -8.543 1.00 92.75 299 GLU A O 1
ATOM 2352 N N . ALA A 1 300 ? 1.157 -11.099 -8.065 1.00 95.44 300 ALA A N 1
ATOM 2353 C CA . ALA A 1 300 ? 2.573 -11.178 -8.406 1.00 95.44 300 ALA A CA 1
ATOM 2354 C C . ALA A 1 300 ? 2.822 -10.721 -9.859 1.00 95.44 300 ALA A C 1
ATOM 2356 O O . ALA A 1 300 ? 1.984 -10.890 -10.751 1.00 95.44 300 ALA A O 1
ATOM 2357 N N . LEU A 1 301 ? 3.983 -10.108 -10.095 1.00 95.94 301 LEU A N 1
ATOM 2358 C CA . LEU A 1 301 ? 4.417 -9.671 -11.424 1.00 95.94 301 LEU A CA 1
ATOM 2359 C C . LEU A 1 301 ? 5.428 -10.661 -12.016 1.00 95.94 301 LEU A C 1
ATOM 2361 O O . LEU A 1 301 ? 6.192 -11.252 -11.245 1.00 95.94 301 LEU A O 1
ATOM 2365 N N . PRO A 1 302 ? 5.537 -10.756 -13.357 1.00 96.31 302 PRO A N 1
ATOM 2366 C CA . PRO A 1 302 ? 6.641 -11.449 -14.024 1.00 96.31 302 PRO A CA 1
ATOM 2367 C C . PRO A 1 302 ? 8.013 -11.043 -13.465 1.00 96.31 302 PRO A C 1
ATOM 2369 O O . PRO A 1 302 ? 8.191 -9.910 -13.022 1.00 96.31 302 PRO A O 1
ATOM 2372 N N . GLU A 1 303 ? 9.001 -11.943 -13.490 1.00 93.38 303 GLU A N 1
ATOM 2373 C CA . GLU A 1 303 ? 10.363 -11.618 -13.027 1.00 93.38 303 GLU A CA 1
ATOM 2374 C C . GLU A 1 303 ? 11.211 -10.867 -14.062 1.00 93.38 303 GLU A C 1
ATOM 2376 O O . GLU A 1 303 ? 12.090 -10.093 -13.679 1.00 93.38 303 GLU A O 1
ATOM 2381 N N . GLU A 1 304 ? 10.941 -11.064 -15.355 1.00 95.81 304 GLU A N 1
ATOM 2382 C CA . GLU A 1 304 ? 11.634 -10.370 -16.443 1.00 95.81 304 GLU A CA 1
ATOM 2383 C C . GLU A 1 304 ? 11.252 -8.869 -16.438 1.00 95.81 304 GLU A C 1
ATOM 2385 O O . GLU A 1 304 ? 10.057 -8.561 -16.435 1.00 95.81 304 GLU A O 1
ATOM 2390 N N . PRO A 1 305 ? 12.218 -7.925 -16.390 1.00 94.94 305 PRO A N 1
ATOM 2391 C CA . PRO A 1 305 ? 11.940 -6.496 -16.218 1.00 94.94 305 PRO A CA 1
ATOM 2392 C C . PRO A 1 305 ? 10.981 -5.855 -17.231 1.00 94.94 305 PRO A C 1
ATOM 2394 O O . PRO A 1 305 ? 10.158 -5.034 -16.824 1.00 94.94 305 PRO A O 1
ATOM 2397 N N . ALA A 1 306 ? 11.055 -6.193 -18.522 1.00 96.31 306 ALA A N 1
ATOM 2398 C CA . ALA A 1 306 ? 10.189 -5.591 -19.535 1.00 96.31 306 ALA A CA 1
ATOM 2399 C C . ALA A 1 306 ? 8.749 -6.123 -19.438 1.00 96.31 306 ALA A C 1
ATOM 2401 O O . ALA A 1 306 ? 7.806 -5.332 -19.437 1.00 96.31 306 ALA A O 1
ATOM 2402 N N . ALA A 1 307 ? 8.567 -7.433 -19.256 1.00 97.88 307 ALA A N 1
ATOM 2403 C CA . ALA A 1 307 ? 7.271 -8.055 -18.990 1.00 97.88 307 ALA A CA 1
ATOM 2404 C C . ALA A 1 307 ? 6.654 -7.563 -17.669 1.00 97.88 307 ALA A C 1
ATOM 2406 O O . ALA A 1 307 ? 5.455 -7.300 -17.604 1.00 97.88 307 ALA A O 1
ATOM 2407 N N . ARG A 1 308 ? 7.474 -7.370 -16.626 1.00 97.31 308 ARG A N 1
ATOM 2408 C CA . ARG A 1 308 ? 7.065 -6.761 -15.349 1.00 97.31 308 ARG A CA 1
ATOM 2409 C C . ARG A 1 308 ? 6.527 -5.343 -15.540 1.00 97.31 308 ARG A C 1
ATOM 2411 O O . ARG A 1 308 ? 5.528 -4.988 -14.919 1.00 97.31 308 ARG A O 1
ATOM 2418 N N . TYR A 1 309 ? 7.183 -4.543 -16.379 1.00 98.12 309 TYR A N 1
ATOM 2419 C CA . TYR A 1 309 ? 6.742 -3.185 -16.688 1.00 98.12 309 TYR A CA 1
ATOM 2420 C C . TYR A 1 309 ? 5.473 -3.162 -17.551 1.00 98.12 309 TYR A C 1
ATOM 2422 O O . TYR A 1 309 ? 4.550 -2.417 -17.239 1.00 98.12 309 TYR A O 1
ATOM 2430 N N . ALA A 1 310 ? 5.380 -4.022 -18.569 1.00 98.31 310 ALA A N 1
ATOM 2431 C CA . ALA A 1 310 ? 4.191 -4.145 -19.415 1.00 98.31 310 ALA A CA 1
ATOM 2432 C C . ALA A 1 310 ? 2.944 -4.598 -18.626 1.00 98.31 310 ALA A C 1
ATOM 2434 O O . ALA A 1 310 ? 1.858 -4.060 -18.822 1.00 98.31 310 ALA A O 1
ATOM 2435 N N . GLU A 1 311 ? 3.099 -5.530 -17.682 1.00 98.44 311 GLU A N 1
ATOM 2436 C CA . GLU A 1 311 ? 2.021 -5.938 -16.771 1.00 98.44 311 GLU A CA 1
ATOM 2437 C C . GLU A 1 311 ? 1.591 -4.784 -15.845 1.00 98.44 311 GLU A C 1
ATOM 2439 O O . GLU A 1 311 ? 0.400 -4.570 -15.614 1.00 98.44 311 GLU A O 1
ATOM 2444 N N . ALA A 1 312 ? 2.546 -3.997 -15.337 1.00 98.12 312 ALA A N 1
ATOM 2445 C CA . ALA A 1 312 ? 2.251 -2.823 -14.516 1.00 98.12 312 ALA A CA 1
ATOM 2446 C C . ALA A 1 312 ? 1.513 -1.720 -15.300 1.00 98.12 312 ALA A C 1
ATOM 2448 O O . ALA A 1 312 ? 0.574 -1.117 -14.776 1.00 98.12 312 ALA A O 1
ATOM 2449 N N . ASP A 1 313 ? 1.901 -1.496 -16.557 1.00 98.19 313 ASP A N 1
ATOM 2450 C CA . ASP A 1 313 ? 1.230 -0.600 -17.502 1.00 98.19 313 ASP A CA 1
ATOM 2451 C C . ASP A 1 313 ? -0.221 -1.027 -17.777 1.00 98.19 313 ASP A C 1
ATOM 2453 O O . ASP A 1 313 ? -1.160 -0.246 -17.586 1.00 98.19 313 ASP A O 1
ATOM 2457 N N . ALA A 1 314 ? -0.425 -2.298 -18.136 1.00 97.69 314 ALA A N 1
ATOM 2458 C CA . ALA A 1 314 ? -1.748 -2.851 -18.413 1.00 97.69 314 ALA A CA 1
ATOM 2459 C C . ALA A 1 314 ? -2.686 -2.763 -17.194 1.00 97.69 314 ALA A C 1
A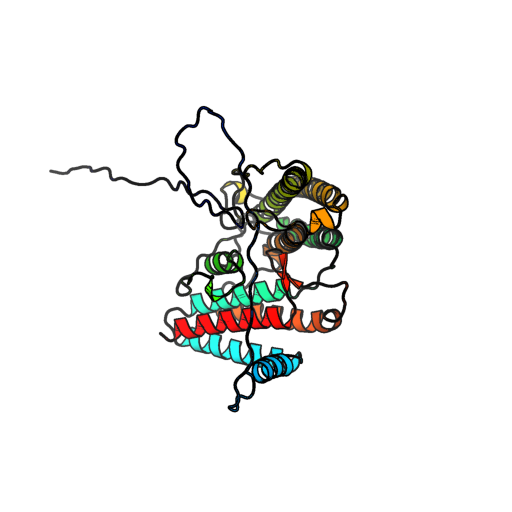TOM 2461 O O . ALA A 1 314 ? -3.866 -2.419 -17.336 1.00 97.69 314 ALA A O 1
ATOM 2462 N N . ARG A 1 315 ? -2.169 -3.014 -15.981 1.00 97.19 315 ARG A N 1
ATOM 2463 C CA . ARG A 1 315 ? -2.935 -2.868 -14.731 1.00 97.19 315 ARG A CA 1
ATOM 2464 C C . ARG A 1 315 ? -3.319 -1.420 -14.445 1.00 97.19 315 ARG A C 1
ATOM 2466 O O . ARG A 1 315 ? -4.477 -1.184 -14.103 1.00 97.19 315 ARG A O 1
ATOM 2473 N N . LEU A 1 316 ? -2.401 -0.462 -14.607 1.00 97.00 316 LEU A N 1
ATOM 2474 C CA . LEU A 1 316 ? -2.706 0.964 -14.438 1.00 97.00 316 LEU A CA 1
ATOM 2475 C C . LEU A 1 316 ? -3.790 1.412 -15.425 1.00 97.00 316 LEU A C 1
ATOM 2477 O O . LEU A 1 316 ? -4.811 1.949 -15.004 1.00 97.00 316 LEU A O 1
ATOM 2481 N N . SER A 1 317 ? -3.614 1.102 -16.710 1.00 95.00 317 SER A N 1
ATOM 2482 C CA . SER A 1 317 ? -4.579 1.416 -17.771 1.00 95.00 317 SER A CA 1
ATOM 2483 C C . SER A 1 317 ? -5.973 0.855 -17.463 1.00 95.00 317 SER A C 1
ATOM 2485 O O . SER A 1 317 ? -6.970 1.576 -17.499 1.00 95.00 317 SER A O 1
ATOM 2487 N N . THR A 1 318 ? -6.046 -0.419 -17.059 1.00 94.81 318 THR A N 1
ATOM 2488 C CA . THR A 1 318 ? -7.307 -1.084 -16.689 1.00 94.81 318 THR A CA 1
ATOM 2489 C C . THR A 1 318 ? -7.983 -0.408 -15.490 1.00 94.81 318 THR A C 1
ATOM 2491 O O . THR A 1 318 ? -9.200 -0.216 -15.496 1.00 94.81 318 THR A O 1
ATOM 2494 N N . ARG A 1 319 ? -7.212 -0.014 -14.465 1.00 94.50 319 ARG A N 1
ATOM 2495 C CA . ARG A 1 319 ? -7.736 0.678 -13.274 1.00 94.50 319 ARG A CA 1
ATOM 2496 C C . ARG A 1 319 ? -8.237 2.080 -13.605 1.00 94.50 319 ARG A C 1
ATOM 2498 O O . ARG A 1 319 ? -9.328 2.428 -13.162 1.00 94.50 319 ARG A O 1
ATOM 2505 N N . LEU A 1 320 ? -7.508 2.855 -14.410 1.00 93.38 320 LEU A N 1
ATOM 2506 C CA . LEU A 1 320 ? -7.931 4.197 -14.833 1.00 93.38 320 LEU A CA 1
ATOM 2507 C C . LEU A 1 320 ? -9.247 4.156 -15.625 1.00 93.38 320 LEU A C 1
ATOM 2509 O O . LEU A 1 320 ? -10.158 4.931 -15.335 1.00 93.38 320 LEU A O 1
ATOM 2513 N N . VAL A 1 321 ? -9.392 3.204 -16.555 1.00 90.62 321 VAL A N 1
ATOM 2514 C CA . VAL A 1 321 ? -10.642 3.003 -17.312 1.00 90.62 321 VAL A CA 1
ATOM 2515 C C . VAL A 1 321 ? -11.803 2.623 -16.388 1.00 90.62 321 VAL A C 1
ATOM 2517 O O . VAL A 1 321 ? -12.876 3.216 -16.489 1.00 90.62 321 VAL A O 1
ATOM 2520 N N . ALA A 1 322 ? -11.598 1.679 -15.462 1.00 90.25 322 ALA A N 1
ATOM 2521 C CA . ALA A 1 322 ? -12.637 1.249 -14.524 1.00 90.25 322 ALA A CA 1
ATOM 2522 C C . ALA A 1 322 ? -13.078 2.366 -13.558 1.00 90.25 322 ALA A C 1
ATOM 2524 O O . ALA A 1 322 ? -14.249 2.447 -13.192 1.00 90.25 322 ALA A O 1
ATOM 2525 N N . SER A 1 323 ? -12.150 3.241 -13.168 1.00 90.50 323 SER A N 1
ATOM 2526 C CA . SER A 1 323 ? -12.373 4.265 -12.139 1.00 90.50 323 SER A CA 1
ATOM 2527 C C . SER A 1 323 ? -12.961 5.564 -12.683 1.00 90.50 323 SER A C 1
ATOM 2529 O O . SER A 1 323 ? -13.465 6.372 -11.906 1.00 90.50 323 SER A O 1
ATOM 2531 N N . ARG A 1 324 ? -12.966 5.753 -14.011 1.00 83.81 324 ARG A N 1
ATOM 2532 C CA . ARG A 1 324 ? -13.517 6.943 -14.683 1.00 83.81 324 ARG A CA 1
ATOM 2533 C C . ARG A 1 324 ? -14.948 7.264 -14.245 1.00 83.81 324 ARG A C 1
ATOM 2535 O O . ARG A 1 324 ? -15.252 8.419 -13.992 1.00 83.81 324 ARG A O 1
ATOM 2542 N N . ALA A 1 325 ? -15.812 6.254 -14.127 1.00 81.38 325 ALA A N 1
ATOM 2543 C CA . ALA A 1 325 ? -17.214 6.445 -13.739 1.00 81.38 325 ALA A CA 1
ATOM 2544 C C . ALA A 1 325 ? -17.409 6.804 -12.251 1.00 81.38 325 ALA A C 1
ATOM 2546 O O . ALA A 1 325 ? -18.482 7.268 -11.882 1.00 81.38 325 ALA A O 1
ATOM 2547 N N . ALA A 1 326 ? -16.393 6.586 -11.412 1.00 83.62 326 ALA A N 1
ATOM 2548 C CA . ALA A 1 326 ? -16.406 6.894 -9.982 1.00 83.62 326 ALA A CA 1
ATOM 2549 C C . ALA A 1 326 ? -15.665 8.203 -9.642 1.00 83.62 326 ALA A C 1
ATOM 2551 O O . ALA A 1 326 ? -15.678 8.625 -8.491 1.00 83.62 326 ALA A O 1
ATOM 2552 N N . ALA A 1 327 ? -15.004 8.839 -10.616 1.00 79.38 327 ALA A N 1
ATOM 2553 C CA . ALA A 1 327 ? -14.154 10.008 -10.387 1.00 79.38 327 ALA A CA 1
ATOM 2554 C C . ALA A 1 327 ? -14.930 11.268 -9.960 1.00 79.38 327 ALA A C 1
ATOM 2556 O O . ALA A 1 327 ? -14.383 12.091 -9.231 1.00 79.38 327 ALA A O 1
ATOM 2557 N N . ASP A 1 328 ? -16.193 11.388 -10.383 1.00 84.44 328 ASP A N 1
ATOM 2558 C CA . ASP A 1 328 ? -17.086 12.507 -10.049 1.00 84.44 328 ASP A CA 1
ATOM 2559 C C . ASP A 1 328 ? -17.977 12.225 -8.814 1.00 84.44 328 ASP A C 1
ATOM 2561 O O . ASP A 1 328 ? -18.797 13.063 -8.431 1.00 84.44 328 ASP A O 1
ATOM 2565 N N . ASP A 1 329 ? -17.852 11.049 -8.185 1.00 90.06 329 ASP A N 1
ATOM 2566 C CA . ASP A 1 329 ? -18.635 10.667 -7.005 1.00 90.06 329 ASP A CA 1
ATOM 2567 C C . ASP A 1 329 ? -17.964 11.182 -5.721 1.00 90.06 329 ASP A C 1
ATOM 2569 O O . ASP A 1 329 ? -16.899 10.717 -5.317 1.00 90.06 329 ASP A O 1
ATOM 2573 N N . SER A 1 330 ? -18.612 12.125 -5.032 1.00 90.62 330 SER A N 1
ATOM 2574 C CA . SER A 1 330 ? -18.106 12.718 -3.785 1.00 90.62 330 SER A CA 1
ATOM 2575 C C . SER A 1 330 ? -18.044 11.750 -2.595 1.00 90.62 330 SER A C 1
ATOM 2577 O O . SER A 1 330 ? -17.476 12.097 -1.558 1.00 90.62 330 SER A O 1
ATOM 2579 N N . SER A 1 331 ? -18.609 10.545 -2.721 1.00 93.44 331 SER A N 1
ATOM 2580 C CA . SER A 1 331 ? -18.461 9.459 -1.749 1.00 93.44 331 SER A CA 1
ATOM 2581 C C . SER A 1 331 ? -17.218 8.588 -1.982 1.00 93.44 331 SER A C 1
ATOM 2583 O O . SER A 1 331 ? -16.945 7.695 -1.173 1.00 93.44 331 SER A O 1
ATOM 2585 N N . ILE A 1 332 ? -16.445 8.859 -3.041 1.00 95.06 332 ILE A N 1
ATOM 2586 C CA . ILE A 1 332 ? -15.251 8.112 -3.441 1.00 95.06 332 ILE A CA 1
ATOM 2587 C C . ILE A 1 332 ? -13.977 8.946 -3.254 1.00 95.06 332 ILE A C 1
ATOM 2589 O O . ILE A 1 332 ? -13.943 10.157 -3.457 1.00 95.06 332 ILE A O 1
ATOM 2593 N N . VAL A 1 333 ? -12.898 8.268 -2.866 1.00 95.88 333 VAL A N 1
ATOM 2594 C CA . VAL A 1 333 ? -11.542 8.811 -2.737 1.00 95.88 333 VAL A CA 1
ATOM 2595 C C . VAL A 1 333 ? -10.514 7.845 -3.335 1.00 95.88 333 VAL A C 1
ATOM 2597 O O . VAL A 1 333 ? -10.746 6.636 -3.405 1.00 95.88 333 VAL A O 1
ATOM 2600 N N . PHE A 1 334 ? -9.344 8.366 -3.719 1.00 96.12 334 PHE A N 1
ATOM 2601 C CA . PHE A 1 334 ? -8.225 7.579 -4.258 1.00 96.12 334 PHE A CA 1
ATOM 2602 C C . PHE A 1 334 ? -7.010 7.634 -3.311 1.00 96.12 334 PHE A C 1
ATOM 2604 O O . PHE A 1 334 ? -6.064 8.386 -3.553 1.00 96.12 334 PHE A O 1
ATOM 2611 N N . PRO A 1 335 ? -7.031 6.896 -2.182 1.00 95.44 335 PRO A N 1
ATOM 2612 C CA . PRO A 1 335 ? -5.914 6.844 -1.249 1.00 95.44 335 PRO A CA 1
ATOM 2613 C C . PRO A 1 335 ? -4.752 6.033 -1.819 1.00 95.44 335 PRO A C 1
ATOM 2615 O O . PRO A 1 335 ? -4.943 4.922 -2.322 1.00 95.44 335 PRO A O 1
ATOM 2618 N N . ASP A 1 336 ? -3.535 6.546 -1.684 1.00 93.75 336 ASP A N 1
ATOM 2619 C CA . ASP A 1 336 ? -2.317 5.799 -1.990 1.00 93.75 336 ASP A CA 1
ATOM 2620 C C . ASP A 1 336 ? -2.017 4.734 -0.914 1.00 93.75 336 ASP A C 1
ATOM 2622 O O . ASP A 1 336 ? -2.707 4.663 0.112 1.00 93.75 336 ASP A O 1
ATOM 2626 N N . PRO A 1 337 ? -0.982 3.889 -1.089 1.00 92.25 337 PRO A N 1
ATOM 2627 C CA . PRO A 1 337 ? -0.575 2.928 -0.067 1.00 92.25 337 PRO A CA 1
ATOM 2628 C C . PRO A 1 337 ? -0.259 3.539 1.305 1.00 92.25 337 PRO A C 1
ATOM 2630 O O . PRO A 1 337 ? -0.226 2.787 2.272 1.00 92.25 337 PRO A O 1
ATOM 2633 N N . TYR A 1 338 ? -0.065 4.860 1.416 1.00 90.88 338 TYR A N 1
ATOM 2634 C CA . TYR A 1 338 ? 0.204 5.618 2.645 1.00 90.88 338 TYR A CA 1
ATOM 2635 C C . TYR A 1 338 ? -0.975 6.507 3.088 1.00 90.88 338 TYR A C 1
ATOM 2637 O O . TYR A 1 338 ? -0.796 7.404 3.919 1.00 90.88 338 TYR A O 1
ATOM 2645 N N . GLY A 1 339 ? -2.176 6.253 2.553 1.00 92.38 339 GLY A N 1
ATOM 2646 C CA . GLY A 1 339 ? -3.427 6.925 2.916 1.00 92.38 339 GLY A CA 1
ATOM 2647 C C . GLY A 1 339 ? -3.523 8.392 2.488 1.00 92.38 339 GLY A C 1
ATOM 2648 O O . GLY A 1 339 ? -4.442 9.092 2.911 1.00 92.38 339 GLY A O 1
ATOM 2649 N N . THR A 1 340 ? -2.578 8.877 1.684 1.00 91.75 340 THR A N 1
ATOM 2650 C CA . THR A 1 340 ? -2.628 10.202 1.060 1.00 91.75 340 THR A CA 1
ATOM 2651 C C . THR A 1 340 ? -3.718 10.175 -0.000 1.00 91.75 340 THR A C 1
ATOM 2653 O O . THR A 1 340 ? -3.709 9.289 -0.852 1.00 91.75 340 THR A O 1
ATOM 2656 N N . LEU A 1 341 ? -4.661 11.113 0.051 1.00 93.00 341 LEU A N 1
ATOM 2657 C CA . LEU A 1 341 ? -5.736 11.189 -0.934 1.00 93.00 341 LEU A CA 1
ATOM 2658 C C . LEU A 1 341 ? -5.249 11.910 -2.191 1.00 93.00 341 LEU A C 1
ATOM 2660 O O . LEU A 1 341 ? -4.630 12.967 -2.087 1.00 93.00 341 LEU A O 1
ATOM 2664 N N . PHE A 1 342 ? -5.560 11.339 -3.350 1.00 92.12 342 PHE A N 1
ATOM 2665 C CA . PHE A 1 342 ? -5.297 11.908 -4.666 1.00 92.12 342 PHE A CA 1
ATOM 2666 C C . PHE A 1 342 ? -6.602 12.052 -5.462 1.00 92.12 342 PHE A C 1
ATOM 2668 O O . PHE A 1 342 ? -7.605 11.393 -5.181 1.00 92.12 342 PHE A O 1
ATOM 2675 N N . THR A 1 343 ? -6.563 12.866 -6.508 1.00 91.44 343 THR A N 1
ATOM 2676 C CA . THR A 1 343 ? -7.445 12.770 -7.678 1.00 91.44 343 THR A CA 1
ATOM 2677 C C . THR A 1 343 ? -6.764 11.946 -8.779 1.00 91.44 343 THR A C 1
ATOM 2679 O O . THR A 1 343 ? -5.536 11.856 -8.822 1.00 91.44 343 THR A O 1
ATOM 2682 N N . LEU A 1 344 ? -7.525 11.355 -9.711 1.00 91.19 344 LEU A N 1
ATOM 2683 C CA . LEU A 1 344 ? -6.942 10.616 -10.846 1.00 91.19 344 LEU A CA 1
ATOM 2684 C C . LEU A 1 344 ? -5.874 11.410 -11.641 1.00 91.19 344 LEU A C 1
ATOM 2686 O O . LEU A 1 344 ? -4.806 10.837 -11.875 1.00 91.19 344 LEU A O 1
ATOM 2690 N N . PRO A 1 345 ? -6.061 12.699 -12.011 1.00 90.69 345 PRO A N 1
ATOM 2691 C CA . PRO A 1 345 ? -5.004 13.459 -12.684 1.00 90.69 345 PRO A CA 1
ATOM 2692 C C . PRO A 1 345 ? -3.728 13.622 -11.840 1.00 90.69 345 PRO A C 1
ATOM 2694 O O . PRO A 1 345 ? -2.633 13.597 -12.400 1.00 90.69 345 PRO A O 1
ATOM 2697 N N . GLU A 1 346 ? -3.817 13.720 -10.509 1.00 91.19 346 GLU A N 1
ATOM 2698 C CA . GLU A 1 346 ? -2.628 13.782 -9.642 1.00 91.19 346 GLU A CA 1
ATOM 2699 C C . GLU A 1 346 ? -1.904 12.427 -9.543 1.00 91.19 346 GLU A C 1
ATOM 2701 O O . GLU A 1 346 ? -0.672 12.395 -9.527 1.00 91.19 346 GLU A O 1
ATOM 2706 N N . VAL A 1 347 ? -2.638 11.303 -9.557 1.00 92.31 347 VAL A N 1
ATOM 2707 C CA . VAL A 1 347 ? -2.042 9.953 -9.659 1.00 92.31 347 VAL A CA 1
ATOM 2708 C C . VAL A 1 347 ? -1.201 9.833 -10.931 1.00 92.31 347 VAL A C 1
ATOM 2710 O O . VAL A 1 347 ? -0.074 9.336 -10.896 1.00 92.31 347 VAL A O 1
ATOM 2713 N N . ILE A 1 348 ? -1.730 10.316 -12.056 1.00 93.69 348 ILE A N 1
ATOM 2714 C CA . ILE A 1 348 ? -1.041 10.297 -13.350 1.00 93.69 348 ILE A CA 1
ATOM 2715 C C . ILE A 1 348 ? 0.164 11.246 -13.335 1.00 93.69 348 ILE A C 1
ATOM 2717 O O . ILE A 1 348 ? 1.238 10.872 -13.806 1.00 93.69 348 ILE A O 1
ATOM 2721 N N . ALA A 1 349 ? 0.031 12.432 -12.736 1.00 91.69 349 ALA A N 1
ATOM 2722 C CA . ALA A 1 349 ? 1.128 13.387 -12.605 1.00 91.69 349 ALA A CA 1
ATOM 2723 C C . ALA A 1 349 ? 2.329 12.816 -11.823 1.00 91.69 349 ALA A C 1
ATOM 2725 O O . ALA A 1 349 ? 3.465 12.997 -12.261 1.00 91.69 349 ALA A O 1
ATOM 2726 N N . GLU A 1 350 ? 2.117 12.078 -10.724 1.00 90.62 350 GLU A N 1
ATOM 2727 C CA . GLU A 1 350 ? 3.218 11.417 -9.996 1.00 90.62 350 GLU A CA 1
ATOM 2728 C C . GLU A 1 350 ? 3.891 10.299 -10.814 1.00 90.62 350 GLU A C 1
ATOM 2730 O O . GLU A 1 350 ? 5.114 10.153 -10.739 1.00 90.62 350 GLU A O 1
ATOM 2735 N N . VAL A 1 351 ? 3.145 9.543 -11.637 1.00 94.62 351 VAL A N 1
ATOM 2736 C CA . VAL A 1 351 ? 3.738 8.552 -12.563 1.00 94.62 351 VAL A CA 1
ATOM 2737 C C . VAL A 1 351 ? 4.614 9.243 -13.603 1.00 94.62 351 VAL A C 1
ATOM 2739 O O . VAL A 1 351 ? 5.769 8.858 -13.775 1.00 94.62 351 VAL A O 1
ATOM 2742 N N . LEU A 1 352 ? 4.092 10.278 -14.267 1.00 95.12 352 LEU A N 1
ATOM 2743 C CA . LEU A 1 352 ? 4.819 11.018 -15.301 1.00 95.12 352 LEU A CA 1
ATOM 2744 C C . LEU A 1 352 ? 6.053 11.738 -14.730 1.00 95.12 352 LEU A C 1
ATOM 2746 O O . LEU A 1 352 ? 7.101 11.759 -15.375 1.00 95.12 352 LEU A O 1
ATOM 2750 N N . ALA A 1 353 ? 5.962 12.277 -13.510 1.00 91.06 353 ALA A N 1
ATOM 2751 C CA . ALA A 1 353 ? 7.097 12.875 -12.811 1.00 91.06 353 ALA A CA 1
ATOM 2752 C C . ALA A 1 353 ? 8.180 11.833 -12.485 1.00 91.06 353 ALA A C 1
ATOM 2754 O O . ALA A 1 353 ? 9.352 12.054 -12.790 1.00 91.06 353 ALA A O 1
ATOM 2755 N N . LEU A 1 354 ? 7.800 10.678 -11.925 1.00 91.75 354 LEU A N 1
ATOM 2756 C CA . LEU A 1 354 ? 8.735 9.592 -11.623 1.00 91.75 354 LEU A CA 1
ATOM 2757 C C . LEU A 1 354 ? 9.401 9.043 -12.893 1.00 91.75 354 LEU A C 1
ATOM 2759 O O . LEU A 1 354 ? 10.618 8.894 -12.929 1.00 91.75 354 LEU A O 1
ATOM 2763 N N . GLU A 1 355 ? 8.634 8.744 -13.940 1.00 95.31 355 GLU A N 1
ATOM 2764 C CA . GLU A 1 355 ? 9.185 8.225 -15.197 1.00 95.31 355 GLU A CA 1
ATOM 2765 C C . GLU A 1 355 ? 10.060 9.263 -15.914 1.00 95.31 355 GLU A C 1
ATOM 2767 O O . GLU A 1 355 ? 11.101 8.905 -16.467 1.00 95.31 355 GLU A O 1
ATOM 2772 N N . GLY A 1 356 ? 9.713 10.551 -15.829 1.00 93.38 356 GLY A N 1
ATOM 2773 C CA . GLY A 1 356 ? 10.556 11.654 -16.291 1.00 93.38 356 GLY A CA 1
ATOM 2774 C C . GLY A 1 356 ? 11.895 11.734 -15.550 1.00 93.38 356 GLY A C 1
ATOM 2775 O O . GLY A 1 356 ? 12.941 11.839 -16.193 1.00 93.38 356 GLY A O 1
ATOM 2776 N N . GLU A 1 357 ? 11.886 11.615 -14.217 1.00 90.81 357 GLU A N 1
ATOM 2777 C CA . GLU A 1 357 ? 13.109 11.517 -13.407 1.00 90.81 357 GLU A CA 1
ATOM 2778 C C . GLU A 1 357 ? 13.959 10.303 -13.820 1.00 90.81 357 GLU A C 1
ATOM 2780 O O . GLU A 1 357 ? 15.168 10.444 -14.006 1.00 90.81 357 GLU A O 1
ATOM 2785 N N . LEU A 1 358 ? 13.350 9.127 -14.007 1.00 92.44 358 LEU A N 1
ATOM 2786 C CA . LEU A 1 358 ? 14.056 7.901 -14.403 1.00 92.44 358 LEU A CA 1
ATOM 2787 C C . LEU A 1 358 ? 14.708 8.017 -15.787 1.00 92.44 358 LEU A C 1
ATOM 2789 O O . LEU A 1 358 ? 15.864 7.630 -15.953 1.00 92.44 358 LEU A O 1
ATOM 2793 N N . VAL A 1 359 ? 13.997 8.572 -16.773 1.00 93.12 359 VAL A N 1
ATOM 2794 C CA . VAL A 1 359 ? 14.529 8.788 -18.129 1.00 93.12 359 VAL A CA 1
ATOM 2795 C C . VAL A 1 359 ? 15.679 9.799 -18.114 1.00 93.12 359 VAL A C 1
ATOM 2797 O O . VAL A 1 359 ? 16.681 9.576 -18.790 1.00 93.12 359 VAL A O 1
ATOM 2800 N N . ALA A 1 360 ? 15.587 10.865 -17.311 1.00 89.62 360 ALA A N 1
ATOM 2801 C CA . ALA A 1 360 ? 16.665 11.844 -17.171 1.00 89.62 360 ALA A CA 1
ATOM 2802 C C . ALA A 1 360 ? 17.942 11.231 -16.562 1.00 89.62 360 ALA A C 1
ATOM 2804 O O . ALA A 1 360 ? 19.031 11.457 -17.083 1.00 89.62 360 ALA A O 1
ATOM 2805 N N . HIS A 1 361 ? 17.816 10.406 -15.514 1.00 84.44 361 HIS A N 1
ATOM 2806 C CA . HIS A 1 361 ? 18.957 9.717 -14.890 1.00 84.44 361 HIS A CA 1
ATOM 2807 C C . HIS A 1 361 ? 19.539 8.578 -15.743 1.00 84.44 361 HIS A C 1
ATOM 2809 O O . HIS A 1 361 ? 20.663 8.157 -15.498 1.00 84.44 361 HIS A O 1
ATOM 2815 N N . ALA A 1 362 ? 18.796 8.058 -16.723 1.00 83.12 362 ALA A N 1
ATOM 2816 C CA . ALA A 1 362 ? 19.273 7.023 -17.643 1.00 83.12 362 ALA A CA 1
ATOM 2817 C C . ALA A 1 362 ? 19.998 7.581 -18.884 1.00 83.12 362 ALA A C 1
ATOM 2819 O O . ALA A 1 362 ? 20.583 6.806 -19.644 1.00 83.12 362 ALA A O 1
ATOM 2820 N N . ALA A 1 363 ? 19.913 8.897 -19.110 1.00 71.94 363 ALA A N 1
ATOM 2821 C CA . ALA A 1 363 ? 20.507 9.602 -20.247 1.00 71.94 363 ALA A CA 1
ATOM 2822 C C . ALA A 1 363 ? 21.790 10.387 -19.897 1.00 71.94 363 ALA A C 1
ATOM 2824 O O . ALA A 1 363 ? 22.459 10.871 -20.813 1.00 71.94 363 ALA A O 1
ATOM 2825 N N . GLY A 1 364 ? 22.105 10.526 -18.603 1.00 59.59 364 GLY A N 1
ATOM 2826 C CA . GLY A 1 364 ? 23.363 11.074 -18.077 1.00 59.59 364 GLY A CA 1
ATOM 2827 C C . GLY A 1 364 ? 24.311 9.985 -17.589 1.00 59.59 364 GLY A C 1
ATOM 2828 O O . GLY A 1 364 ? 25.528 10.265 -17.600 1.00 59.59 364 GLY A O 1
#

Mean predicted aligned error: 11.68 Å

Foldseek 3Di:
DDDDDDDDDDDPPDDDQQLHFDDPDDDDDDDDDDDDDDDDDDDDDDDDDDDDDDDDDDDVVVVVVVVVVCLPDPVSLLVLLVVLLVLLVVLLVPFPLNLLSLLLLLLLLLLLLLLLQKAFLQLLRLLVVLLVVLLVLLVCLLVDDLQDKFKQSHWPQNVLQVSFDPPVVRRDDGDSSDTHIAIAGSQLLLLVLLLLLQQLLLVLVQLCCCVPPVDHDDDDDPDDDSRDDDPVSSGGDDPVNSVVSSVSSVVSSVSSSVSSVPDDPCQQCPQDPSRRDRNLLSSLLSSSLSNSSSCCVVLGFDPDSVSSSVSSSVSSSVSSVVSVVVQPPPRIFRAGNRSDTDRSSVSSVSSSVSSVVSSVVSVD

Radius of gyration: 24.91 Å; Cα contacts (8 Å, |Δi|>4): 443; chains: 1; bounding box: 74×80×67 Å

pLDDT: mean 79.93, std 26.17, range [19.59, 98.69]

Sequence (364 aa):
MSRCGCIGSACPSGSRPWCSFRSSGHHHRGWTPRAESIRQRAPARVRSPVYGVCADNAEPMEVEMAARTILNSTDTWMEALEVSRDRVLAAARSGPHGAAVLAHAAAGRIVAAWTADPAPIDPVAHVEQTHAKGRRHLRRLLEQRSDAEIRSPMTGQLFTRLTQPADAPKRRSIDYTSVTSYTYTPRKPLRRVLDHALDHLNQIDQWQLWHRQGVVPTPTDGWAPSTLTLPEDRLPLTATDLDAWLWRIDQAMRLLVQRAAALGGDDLDWQPPDAGWPLRRVLHHVARSEVLYAASFDEALPEEPAARYAEADARLSTRLVASRAAADDSSIVFPDPYGTLFTLPEVIAEVLALEGELVAHAAG